Protein AF-A0A2E6TBV4-F1 (afdb_monomer_lite)

Secondary structure (DSSP, 8-state):
--PPPP----------PPPHHHHHHHHHHT-SB---EEEETTEEEE--TTTHHHHHHHHTT---TT--HHHHHHHHHHHHHHHHHHHHHHHHHHHHHHHHHHHHHHHHHHHHHHHTSTT--HHHHHHHHHHHHHHHHHHHHHHT-EETTEESEESS-BPPEEEEEEETTEEEEEEEPPEE---HHHHHHHTEESSSSSSSEEPPHHHHHHHHHTTHHHHHHHHHHHHHHHHHHHHHHHHHHHHTTSSPP-PPPP--TT---------

Radius of gyration: 25.0 Å; chains: 1; bounding box: 68×57×73 Å

Sequence (267 aa):
MFSKPSLTPSSSESGRTPSVTAIALERKARGPDQSKFVIAGGRIEAASPSEDGQLIEASMGMDSHESDAAERSRLILENAEANLLAGIRFLDKQNDCLRQISEKLGDAARLWKISRIPNVESKRLETIQFEFQSARDEVEELRQATYRSVPLFSDGQSSPLRIHHPSRREWQLLLIDRCDLGTASLTTFAHGKIYGDQTGFFLDLETIENAHGSLRKPLSNNIMQLKLLHSCLSGVKRRLENDEESSPSQMPTLPSSRTTNLFRTLN

pLDDT: mean 81.83, std 19.94, range [28.78, 98.44]

Foldseek 3Di:
DDDDDDDDDDDDDDDDDPDLVRVLVVQVVVPAAPFAWEQWLLDIDGDDPLCRLVRNCVSLVVPDPDDDLLNVLLSQLNRQLSRLVSLLVLLVLLLVLLVLLLVLLVLLLVLLVVLPPPPDDPVVNVVSQVSNLVSLVSNVVSQQDDDNPHRQAGLDHYHFYWYWAWDQADTDIDTHDRHHLNDSLNSLSSFETCDDDDGGHNDDSVSSVVSSVSSPVVNVSSVVSSVVSVVSSVVSVVQSVCSVPDDRRPIYDGDPSPDPPNPDDDD

Structure (mmCIF, N/CA/C/O backbone):
data_AF-A0A2E6TBV4-F1
#
_entry.id   AF-A0A2E6TBV4-F1
#
loop_
_atom_site.group_PDB
_atom_site.id
_atom_site.type_symbol
_atom_site.label_atom_id
_atom_site.label_alt_id
_atom_site.label_comp_id
_atom_site.label_asym_id
_atom_site.label_entity_id
_atom_site.label_seq_id
_atom_site.pdbx_PDB_ins_code
_atom_site.Cartn_x
_atom_site.Cartn_y
_atom_site.Cartn_z
_atom_site.occupancy
_atom_site.B_iso_or_equiv
_atom_site.auth_seq_id
_atom_site.auth_comp_id
_atom_site.auth_asym_id
_atom_site.auth_atom_id
_atom_site.pdbx_PDB_model_num
ATOM 1 N N . MET A 1 1 ? -40.209 -43.332 -14.125 1.00 45.00 1 MET A N 1
ATOM 2 C CA . MET A 1 1 ? -39.867 -43.276 -12.689 1.00 45.00 1 MET A CA 1
ATOM 3 C C . MET A 1 1 ? -38.401 -42.919 -12.576 1.00 45.00 1 MET A C 1
ATOM 5 O O . MET A 1 1 ? -37.611 -43.713 -13.045 1.00 45.00 1 MET A O 1
ATOM 9 N N . PHE A 1 2 ? -38.079 -41.724 -12.078 1.00 37.28 2 PHE A N 1
ATOM 10 C CA . PHE A 1 2 ? -36.936 -41.393 -11.210 1.00 37.28 2 PHE A CA 1
ATOM 11 C C . PHE A 1 2 ? -37.054 -39.894 -10.903 1.00 37.28 2 PHE A C 1
ATOM 13 O O . PHE A 1 2 ? -36.897 -39.043 -11.777 1.00 37.28 2 PHE A O 1
ATOM 20 N N . SER A 1 3 ? -37.472 -39.603 -9.674 1.00 32.56 3 SER A N 1
ATOM 21 C CA . SER A 1 3 ? -37.748 -38.265 -9.157 1.00 32.56 3 SER A CA 1
ATOM 22 C C . SER A 1 3 ? -36.447 -37.497 -8.920 1.00 32.56 3 SER A C 1
ATOM 24 O O . SER A 1 3 ? -35.515 -38.030 -8.323 1.00 32.56 3 SER A O 1
ATOM 26 N N . LYS A 1 4 ? -36.392 -36.232 -9.353 1.00 39.16 4 LYS A N 1
ATOM 27 C CA . LYS A 1 4 ? -35.335 -35.289 -8.958 1.00 39.16 4 LYS A CA 1
ATOM 28 C C . LYS A 1 4 ? -35.606 -34.796 -7.529 1.00 39.16 4 LYS A C 1
ATOM 30 O O . LYS A 1 4 ? -36.727 -34.351 -7.283 1.00 39.16 4 LYS A O 1
ATOM 35 N N . PRO A 1 5 ? -34.629 -34.805 -6.607 1.00 37.38 5 PRO A N 1
ATOM 36 C CA . PRO A 1 5 ? -34.778 -34.101 -5.344 1.00 37.38 5 PRO A CA 1
ATOM 37 C C . PRO A 1 5 ? -34.539 -32.601 -5.554 1.00 37.38 5 PRO A C 1
ATOM 39 O O . PRO A 1 5 ? -33.504 -32.176 -6.068 1.00 37.38 5 PRO A O 1
ATOM 42 N N . SER A 1 6 ? -35.532 -31.804 -5.164 1.00 32.25 6 SER A N 1
ATOM 43 C CA . SER A 1 6 ? -35.453 -30.353 -5.032 1.00 32.25 6 SER A CA 1
ATOM 44 C C . SER A 1 6 ? -34.617 -29.994 -3.803 1.00 32.25 6 SER A C 1
ATOM 46 O O . SER A 1 6 ? -35.014 -30.300 -2.679 1.00 32.25 6 SER A O 1
ATOM 48 N N . LEU A 1 7 ? -33.485 -29.324 -4.000 1.00 34.91 7 LEU A N 1
ATOM 49 C CA . LEU A 1 7 ? -32.752 -28.674 -2.917 1.00 34.91 7 LEU A CA 1
ATOM 50 C C . LEU A 1 7 ? -33.352 -27.285 -2.689 1.00 34.91 7 LEU A C 1
ATOM 52 O O . LEU A 1 7 ? -33.077 -26.338 -3.420 1.00 34.91 7 LEU A O 1
ATOM 56 N N . THR A 1 8 ? -34.208 -27.186 -1.679 1.00 36.97 8 THR A N 1
ATOM 57 C CA . THR A 1 8 ? -34.564 -25.920 -1.034 1.00 36.97 8 THR A CA 1
ATOM 58 C C . THR A 1 8 ? -33.380 -25.437 -0.188 1.00 36.97 8 THR A C 1
ATOM 60 O O . THR A 1 8 ? -32.857 -26.240 0.588 1.00 36.97 8 THR A O 1
ATOM 63 N N . PRO A 1 9 ? -32.963 -24.161 -0.255 1.00 35.12 9 PRO A N 1
ATOM 64 C CA . PRO A 1 9 ? -32.008 -23.627 0.705 1.00 35.12 9 PRO A CA 1
ATOM 65 C C . PRO A 1 9 ? -32.701 -23.426 2.058 1.00 35.12 9 PRO A C 1
ATOM 67 O O . PRO A 1 9 ? -33.637 -22.637 2.189 1.00 35.12 9 PRO A O 1
ATOM 70 N N . SER A 1 10 ? -32.242 -24.169 3.065 1.00 34.50 10 SER A N 1
ATOM 71 C CA . SER A 1 10 ? -32.630 -23.996 4.461 1.00 34.50 10 SER A CA 1
ATOM 72 C C . SER A 1 10 ? -32.038 -22.698 5.009 1.00 34.50 10 SER A C 1
ATOM 74 O O . SER A 1 10 ? -30.831 -22.580 5.217 1.00 34.50 10 SER A O 1
ATOM 76 N N . SER A 1 11 ? -32.906 -21.731 5.271 1.00 41.62 11 SER A N 1
ATOM 77 C CA . SER A 1 11 ? -32.640 -20.596 6.144 1.00 41.62 11 SER A CA 1
ATOM 78 C C . SER A 1 11 ? -32.602 -21.060 7.603 1.00 41.62 11 SER A C 1
ATOM 80 O O . SER A 1 11 ? -33.652 -21.431 8.119 1.00 41.62 11 SER A O 1
ATOM 82 N N . SER A 1 12 ? -31.433 -21.018 8.252 1.00 40.69 12 SER A N 1
ATOM 83 C CA . SER A 1 12 ? -31.253 -20.614 9.662 1.00 40.69 12 SER A CA 1
ATOM 84 C C . SER A 1 12 ? -29.888 -21.062 10.201 1.00 40.69 12 SER A C 1
ATOM 86 O O . SER A 1 12 ? -29.758 -22.182 10.685 1.00 40.69 12 SER A O 1
ATOM 88 N N . GLU A 1 13 ? -28.906 -20.165 10.240 1.00 37.94 13 GLU A N 1
ATOM 89 C CA . GLU A 1 13 ? -27.973 -20.141 11.370 1.00 37.94 13 GLU A CA 1
ATOM 90 C C . GLU A 1 13 ? -27.835 -18.703 11.861 1.00 37.94 13 GLU A C 1
ATOM 92 O O . GLU A 1 13 ? -27.431 -17.786 11.150 1.00 37.94 13 GLU A O 1
ATOM 97 N N . SER A 1 14 ? -28.294 -18.524 13.093 1.00 41.34 14 SER A N 1
ATOM 98 C CA . SER A 1 14 ? -28.336 -17.279 13.831 1.00 41.34 14 SER A CA 1
ATOM 99 C C . SER A 1 14 ? -27.005 -17.082 14.568 1.00 41.34 14 SER A C 1
ATOM 101 O O . SER A 1 14 ? -26.496 -17.982 15.235 1.00 41.34 14 SER A O 1
ATOM 103 N N . GLY A 1 15 ? -26.444 -15.879 14.441 1.00 41.28 15 GLY A N 1
ATOM 104 C CA . GLY A 1 15 ? -25.891 -15.135 15.575 1.00 41.28 15 GLY A CA 1
ATOM 105 C C . GLY A 1 15 ? -24.559 -15.558 16.203 1.00 41.28 15 GLY A C 1
ATOM 106 O O . GLY A 1 15 ? -24.205 -14.978 17.227 1.00 41.28 15 GLY A O 1
ATOM 107 N N . ARG A 1 16 ? -23.787 -16.503 15.653 1.00 42.16 16 ARG A N 1
ATOM 108 C CA . ARG A 1 16 ? -22.414 -16.740 16.142 1.00 42.16 16 ARG A CA 1
ATOM 109 C C . ARG A 1 16 ? -21.427 -15.826 15.426 1.00 42.16 16 ARG A C 1
ATOM 111 O O . ARG A 1 16 ? -21.181 -15.989 14.235 1.00 42.16 16 ARG A O 1
ATOM 118 N N . THR A 1 17 ? -20.837 -14.883 16.161 1.00 46.81 17 THR A N 1
ATOM 119 C CA . THR A 1 17 ? -19.644 -14.164 15.706 1.00 46.81 17 THR A CA 1
ATOM 120 C C . THR A 1 17 ? -18.554 -15.192 15.388 1.00 46.81 17 THR A C 1
ATOM 122 O O . THR A 1 17 ? -18.204 -15.989 16.265 1.00 46.81 17 THR A O 1
ATOM 125 N N . PRO A 1 18 ? -18.029 -15.230 14.152 1.00 53.34 18 PRO A N 1
ATOM 126 C CA . PRO A 1 18 ? -16.949 -16.143 13.814 1.00 53.34 18 PRO A CA 1
ATOM 127 C C . PRO A 1 18 ? -15.742 -15.854 14.713 1.00 53.34 18 PRO A C 1
ATOM 129 O O . PRO A 1 18 ? -15.411 -14.701 14.992 1.00 53.34 18 PRO A O 1
ATOM 132 N N . SER A 1 19 ? -15.102 -16.911 15.218 1.00 68.44 19 SER A N 1
ATOM 133 C CA . SER A 1 19 ? -13.899 -16.780 16.045 1.00 68.44 19 SER A CA 1
ATOM 134 C C . SER A 1 19 ? -12.824 -16.010 15.272 1.00 68.44 19 SER A C 1
ATOM 136 O O . SER A 1 19 ? -12.587 -16.310 14.103 1.00 68.44 19 SER A O 1
ATOM 138 N N . VAL A 1 20 ? -12.124 -15.066 15.915 1.00 57.81 20 VAL A N 1
ATOM 139 C CA . VAL A 1 20 ? -10.959 -14.377 15.319 1.00 57.81 20 VAL A CA 1
ATOM 140 C C . VAL A 1 20 ? -9.947 -15.397 14.800 1.00 57.81 20 VAL A C 1
ATOM 142 O O . VAL A 1 20 ? -9.377 -15.219 13.728 1.00 57.81 20 VAL A O 1
ATOM 145 N N . THR A 1 21 ? -9.777 -16.509 15.519 1.00 57.88 21 THR A N 1
ATOM 146 C CA . THR A 1 21 ? -8.926 -17.620 15.097 1.00 57.88 21 THR A CA 1
ATOM 147 C C . THR A 1 21 ? -9.458 -18.274 13.826 1.00 57.88 21 THR A C 1
ATOM 149 O O . THR A 1 21 ? -8.659 -18.587 12.956 1.00 57.88 21 THR A O 1
ATOM 152 N N . ALA A 1 22 ? -10.778 -18.430 13.679 1.00 60.31 22 ALA A N 1
ATOM 153 C CA . ALA A 1 22 ? -11.404 -18.976 12.474 1.00 60.31 22 ALA A CA 1
ATOM 154 C C . ALA A 1 22 ? -11.286 -18.023 11.274 1.00 60.31 22 ALA A C 1
ATOM 156 O O . ALA A 1 22 ? -10.921 -18.478 10.200 1.00 60.31 22 ALA A O 1
ATOM 157 N N . ILE A 1 23 ? -11.485 -16.711 11.456 1.00 58.66 23 ILE A N 1
ATOM 158 C CA . ILE A 1 23 ? -11.306 -15.703 10.391 1.00 58.66 23 ILE A CA 1
ATOM 159 C C . ILE A 1 23 ? -9.832 -15.612 9.975 1.00 58.66 23 ILE A C 1
ATOM 161 O O . ILE A 1 23 ? -9.519 -15.574 8.788 1.00 58.66 23 ILE A O 1
ATOM 165 N N . ALA A 1 24 ? -8.909 -15.615 10.941 1.00 55.75 24 ALA A N 1
ATOM 166 C CA . ALA A 1 24 ? -7.473 -15.619 10.673 1.00 55.75 24 ALA A CA 1
ATOM 167 C C . ALA A 1 24 ? -7.018 -16.928 10.004 1.00 55.75 24 ALA A C 1
ATOM 169 O O . ALA A 1 24 ? -6.186 -16.887 9.101 1.00 55.75 24 ALA A O 1
ATOM 170 N N . LEU A 1 25 ? -7.574 -18.080 10.403 1.00 55.66 25 LEU A N 1
ATOM 171 C CA . LEU A 1 25 ? -7.340 -19.375 9.755 1.00 55.66 25 LEU A CA 1
ATOM 172 C C . LEU A 1 25 ? -7.908 -19.409 8.340 1.00 55.66 25 LEU A C 1
ATOM 174 O O . LEU A 1 25 ? -7.218 -19.881 7.450 1.00 55.66 25 LEU A O 1
ATOM 178 N N . GLU A 1 26 ? -9.111 -18.884 8.110 1.00 55.81 26 GLU A N 1
ATOM 179 C CA . GLU A 1 26 ? -9.727 -18.815 6.785 1.00 55.81 26 GLU A CA 1
ATOM 180 C C . GLU A 1 26 ? -8.918 -17.902 5.853 1.00 55.81 26 GLU A C 1
ATOM 182 O O . GLU A 1 26 ? -8.603 -18.287 4.730 1.00 55.81 26 GLU A O 1
ATOM 187 N N . ARG A 1 27 ? -8.487 -16.729 6.336 1.00 56.28 27 ARG A N 1
ATOM 188 C CA . ARG A 1 27 ? -7.624 -15.804 5.580 1.00 56.28 27 ARG A CA 1
ATOM 189 C C . ARG A 1 27 ? -6.246 -16.404 5.299 1.00 56.28 27 ARG A C 1
ATOM 191 O O . ARG A 1 27 ? -5.769 -16.324 4.174 1.00 56.28 27 ARG A O 1
ATOM 198 N N . LYS A 1 28 ? -5.645 -17.102 6.268 1.00 52.75 28 LYS A N 1
ATOM 199 C CA . LYS A 1 28 ? -4.380 -17.832 6.079 1.00 52.75 28 LYS A CA 1
ATOM 200 C C . LYS A 1 28 ? -4.536 -19.057 5.162 1.00 52.75 28 LYS A C 1
ATOM 202 O O . LYS A 1 28 ? -3.587 -19.415 4.469 1.00 52.75 28 LYS A O 1
ATOM 207 N N . ALA A 1 29 ? -5.719 -19.676 5.127 1.00 48.38 29 ALA A N 1
ATOM 208 C CA . ALA A 1 29 ? -6.055 -20.811 4.265 1.00 48.38 29 ALA A CA 1
ATOM 209 C C . ALA A 1 29 ? -6.340 -20.411 2.809 1.00 48.3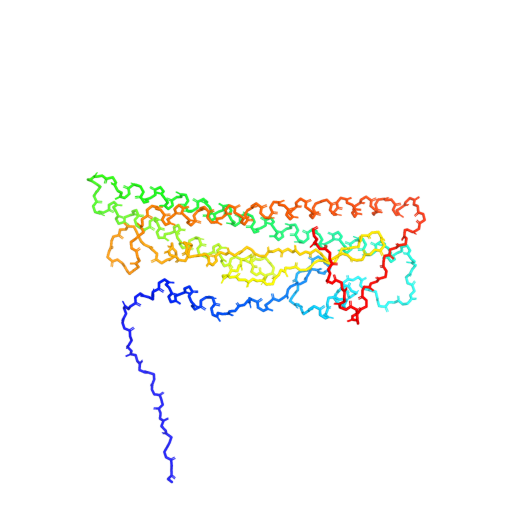8 29 ALA A C 1
ATOM 211 O O . ALA A 1 29 ? -6.239 -21.268 1.933 1.00 48.38 29 ALA A O 1
ATOM 212 N N . ARG A 1 30 ? -6.621 -19.128 2.521 1.00 49.22 30 ARG A N 1
ATOM 213 C CA . ARG A 1 30 ? -6.734 -18.616 1.138 1.00 49.22 30 ARG A CA 1
ATOM 214 C C . ARG A 1 30 ? -5.422 -18.715 0.347 1.00 49.22 30 ARG A C 1
ATOM 216 O O . ARG A 1 30 ? -5.452 -18.605 -0.875 1.00 49.22 30 ARG A O 1
ATOM 223 N N . GLY A 1 31 ? -4.300 -19.012 1.010 1.00 44.91 31 GLY A N 1
ATOM 224 C CA . GLY A 1 31 ? -2.994 -19.150 0.369 1.00 44.91 31 GLY A CA 1
ATOM 225 C C . GLY A 1 31 ? -2.448 -17.803 -0.117 1.00 44.91 31 GLY A C 1
ATOM 226 O O . GLY A 1 31 ? -3.096 -16.771 0.065 1.00 44.91 31 GLY A O 1
ATOM 227 N N . PRO A 1 32 ? -1.233 -17.771 -0.690 1.00 52.81 32 PRO A N 1
ATOM 228 C CA . PRO A 1 32 ? -0.689 -16.538 -1.233 1.00 52.81 32 PRO A CA 1
ATOM 229 C C . PRO A 1 32 ? -1.575 -16.020 -2.369 1.00 52.81 32 PRO A C 1
ATOM 231 O O . PRO A 1 32 ? -2.017 -16.807 -3.209 1.00 52.81 32 PRO A O 1
ATOM 234 N N . ASP A 1 33 ? -1.805 -14.705 -2.415 1.00 56.78 33 ASP A N 1
ATOM 235 C CA . ASP A 1 33 ? -2.521 -14.078 -3.530 1.00 56.78 33 ASP A CA 1
ATOM 236 C C . ASP A 1 33 ? -1.813 -14.442 -4.849 1.00 56.78 33 ASP A C 1
ATOM 238 O O . ASP A 1 33 ? -0.651 -14.078 -5.084 1.00 56.78 33 ASP A O 1
ATOM 242 N N . GLN A 1 34 ? -2.517 -15.219 -5.681 1.00 55.66 34 GLN A N 1
ATOM 243 C CA . GLN A 1 34 ? -2.013 -15.746 -6.950 1.00 55.66 34 GLN A CA 1
ATOM 244 C C . GLN A 1 34 ? -1.897 -14.661 -8.023 1.00 55.66 34 GLN A C 1
ATOM 246 O O . GLN A 1 34 ? -1.293 -14.905 -9.070 1.00 55.66 34 GLN A O 1
ATOM 251 N N . SER A 1 35 ? -2.453 -13.474 -7.769 1.00 67.12 35 SER A N 1
ATOM 252 C CA . SER A 1 35 ? -2.403 -12.340 -8.681 1.00 67.12 35 SER A CA 1
ATOM 253 C C . SER A 1 35 ? -0.968 -11.828 -8.775 1.00 67.12 35 SER A C 1
ATOM 255 O O . SER A 1 35 ? -0.433 -11.213 -7.847 1.00 67.12 35 SER A O 1
ATOM 257 N N . LYS A 1 36 ? -0.325 -12.126 -9.903 1.00 86.44 36 LYS A N 1
ATOM 258 C CA . LYS A 1 36 ? 1.030 -11.685 -10.228 1.00 86.44 36 LYS A CA 1
ATOM 259 C C . LYS A 1 36 ? 0.931 -10.470 -11.131 1.00 86.44 36 LYS A C 1
ATOM 261 O O . LYS A 1 36 ? 0.223 -10.499 -12.133 1.00 86.44 36 LYS A O 1
ATOM 266 N N . PHE A 1 37 ? 1.651 -9.419 -10.768 1.00 91.56 37 PHE A N 1
ATOM 267 C CA . PHE A 1 37 ? 1.617 -8.154 -11.485 1.00 91.56 37 PHE A CA 1
ATOM 268 C C . PHE A 1 37 ? 3.004 -7.808 -12.017 1.00 91.56 37 PHE A C 1
ATOM 270 O O . PHE A 1 37 ? 4.021 -8.102 -11.378 1.00 91.56 37 PHE A O 1
ATOM 277 N N . VAL A 1 38 ? 3.040 -7.179 -13.184 1.00 93.75 38 VAL A N 1
ATOM 278 C CA . VAL A 1 38 ? 4.243 -6.611 -13.795 1.00 93.75 38 VAL A CA 1
ATOM 279 C C . VAL A 1 38 ? 3.967 -5.166 -14.183 1.00 93.75 38 VAL A C 1
ATOM 281 O O . VAL A 1 38 ? 2.833 -4.817 -14.511 1.00 93.75 38 VAL A O 1
ATOM 284 N N . ILE A 1 39 ? 4.987 -4.316 -14.110 1.00 94.69 39 ILE A N 1
ATOM 285 C CA . ILE A 1 39 ? 4.925 -2.956 -14.631 1.00 94.69 39 ILE A CA 1
ATOM 286 C C . ILE A 1 39 ? 5.661 -2.904 -15.969 1.00 94.69 39 ILE A C 1
ATOM 288 O O . ILE A 1 39 ? 6.875 -3.111 -16.007 1.00 94.69 39 ILE A O 1
ATOM 292 N N . ALA A 1 40 ? 4.922 -2.615 -17.038 1.00 92.62 40 ALA A N 1
ATOM 293 C CA . ALA A 1 40 ? 5.429 -2.476 -18.401 1.00 92.62 40 ALA A CA 1
ATOM 294 C C . ALA A 1 40 ? 4.766 -1.267 -19.086 1.00 92.62 40 ALA A C 1
ATOM 296 O O . ALA A 1 40 ? 3.569 -1.026 -18.911 1.00 92.62 40 ALA A O 1
ATOM 297 N N . GLY A 1 41 ? 5.528 -0.452 -19.824 1.00 91.94 41 GLY A N 1
ATOM 298 C CA . GLY A 1 41 ? 5.018 0.768 -20.461 1.00 91.94 41 GLY A CA 1
ATOM 299 C C . GLY A 1 41 ? 4.361 1.766 -19.499 1.00 91.94 41 GLY A C 1
ATOM 300 O O . GLY A 1 41 ? 3.403 2.442 -19.872 1.00 91.94 41 GLY A O 1
ATOM 301 N N . GLY A 1 42 ? 4.776 1.803 -18.229 1.00 93.81 42 GLY A N 1
ATOM 302 C CA . GLY A 1 42 ? 4.156 2.627 -17.185 1.00 93.81 42 GLY A CA 1
ATOM 303 C C . GLY A 1 42 ? 2.746 2.184 -16.759 1.00 93.81 42 GLY A C 1
ATOM 304 O O . GLY A 1 42 ? 2.029 2.951 -16.097 1.00 93.81 42 GLY A O 1
ATOM 305 N N . ARG A 1 43 ? 2.331 0.967 -17.126 1.00 93.62 43 ARG A N 1
ATOM 306 C CA . ARG A 1 43 ? 1.068 0.322 -16.737 1.00 93.62 43 ARG A CA 1
ATOM 307 C C . ARG A 1 43 ? 1.346 -0.881 -15.848 1.00 93.62 43 ARG A C 1
ATOM 309 O O . ARG A 1 43 ? 2.399 -1.489 -15.962 1.00 93.62 43 ARG A O 1
ATOM 316 N N . ILE A 1 44 ? 0.416 -1.184 -14.943 1.00 93.88 44 ILE A N 1
ATOM 317 C CA . ILE A 1 44 ? 0.490 -2.375 -14.092 1.00 93.88 44 ILE A CA 1
ATOM 318 C C . ILE A 1 44 ? -0.492 -3.389 -14.656 1.00 93.88 44 ILE A C 1
ATOM 320 O O . ILE A 1 44 ? -1.681 -3.090 -14.759 1.00 93.88 44 ILE A O 1
ATOM 324 N N . GLU A 1 45 ? 0.011 -4.556 -15.032 1.00 91.00 45 GLU A N 1
ATOM 325 C CA . GLU A 1 45 ? -0.748 -5.585 -15.736 1.00 91.00 45 GLU A CA 1
ATOM 326 C C . GLU A 1 45 ? -0.659 -6.911 -14.984 1.00 91.00 45 GLU A C 1
ATOM 328 O O . GLU A 1 45 ? 0.367 -7.238 -14.379 1.00 91.00 45 GLU A O 1
ATOM 333 N N . ALA A 1 46 ? -1.759 -7.665 -14.986 1.00 89.94 46 ALA A N 1
ATOM 334 C CA . ALA A 1 46 ? -1.771 -9.021 -14.461 1.00 89.94 46 ALA A CA 1
ATOM 335 C C . ALA A 1 46 ? -1.040 -9.932 -15.452 1.00 89.94 46 ALA A C 1
ATOM 337 O O . ALA A 1 46 ? -1.454 -10.050 -16.601 1.00 89.94 46 ALA A O 1
ATOM 338 N N . ALA A 1 47 ? 0.048 -10.553 -15.006 1.00 87.56 47 ALA A N 1
ATOM 339 C CA . ALA A 1 47 ? 0.905 -11.364 -15.859 1.00 87.56 47 ALA A CA 1
ATOM 340 C C . ALA A 1 47 ? 1.653 -12.419 -15.049 1.00 87.56 47 ALA A C 1
ATOM 342 O O . ALA A 1 47 ? 2.128 -12.166 -13.934 1.00 87.56 47 ALA A O 1
ATOM 343 N N . SER A 1 48 ? 1.810 -13.600 -15.634 1.00 86.19 48 SER A N 1
ATOM 344 C CA . SER A 1 48 ? 2.710 -14.627 -15.127 1.00 86.19 48 SER A CA 1
ATOM 345 C C . SER A 1 48 ? 4.179 -14.257 -15.392 1.00 86.19 48 SER A C 1
ATOM 347 O O . SER A 1 48 ? 4.473 -13.488 -16.304 1.00 86.19 48 SER A O 1
ATOM 349 N N . PRO A 1 49 ? 5.149 -14.825 -14.649 1.00 84.31 49 PRO A N 1
ATOM 350 C CA . PRO A 1 49 ? 6.556 -14.494 -14.860 1.00 84.31 49 PRO A CA 1
ATOM 351 C C . PRO A 1 49 ? 7.144 -14.894 -16.203 1.00 84.31 49 PRO A C 1
ATOM 353 O O . PRO A 1 49 ? 8.125 -14.300 -16.636 1.00 84.31 49 PRO A O 1
ATOM 356 N N . SER A 1 50 ? 6.538 -15.867 -16.876 1.00 84.62 50 SER A N 1
ATOM 357 C CA . SER A 1 50 ? 6.905 -16.250 -18.238 1.00 84.62 50 SER A CA 1
ATOM 358 C C . SER A 1 50 ? 6.542 -15.194 -19.288 1.00 84.62 50 SER A C 1
ATOM 360 O O . SER A 1 50 ? 7.136 -15.201 -20.366 1.00 84.62 50 SER A O 1
ATOM 362 N N . GLU A 1 51 ? 5.596 -14.298 -18.987 1.00 85.38 51 GLU A N 1
ATOM 363 C CA . GLU A 1 51 ? 5.042 -13.313 -19.930 1.00 85.38 51 GLU A CA 1
ATOM 364 C C . GLU A 1 51 ? 5.738 -11.945 -19.855 1.00 85.38 51 GLU A C 1
ATOM 366 O O . GLU A 1 51 ? 5.584 -11.134 -20.763 1.00 85.38 51 GLU A O 1
ATOM 371 N N . ASP A 1 52 ? 6.551 -11.691 -18.823 1.00 85.50 52 ASP A N 1
ATOM 372 C CA . ASP A 1 52 ? 7.187 -10.386 -18.595 1.00 85.50 52 ASP A CA 1
ATOM 373 C C . ASP A 1 52 ? 7.956 -9.863 -19.808 1.00 85.50 52 ASP A C 1
ATOM 375 O O . ASP A 1 52 ? 7.784 -8.710 -20.193 1.00 85.50 52 ASP A O 1
ATOM 379 N N . GLY A 1 53 ? 8.803 -10.707 -20.409 1.00 81.19 53 GLY A N 1
ATOM 380 C CA . GLY A 1 53 ? 9.637 -10.310 -21.544 1.00 81.19 53 GLY A CA 1
ATOM 381 C C . GLY A 1 53 ? 8.802 -9.836 -22.733 1.00 81.19 53 GLY A C 1
ATOM 382 O O . GLY A 1 53 ? 9.104 -8.795 -23.308 1.00 81.19 53 GLY A O 1
ATOM 383 N N . GLN A 1 54 ? 7.701 -10.538 -23.024 1.00 83.75 54 GLN A N 1
ATOM 384 C CA . GLN A 1 54 ? 6.793 -10.194 -24.122 1.00 83.75 54 GLN A CA 1
ATOM 385 C C . GLN A 1 54 ? 6.075 -8.868 -23.859 1.00 83.75 54 GLN A C 1
ATOM 387 O O . GLN A 1 54 ? 5.947 -8.047 -24.761 1.00 83.75 54 GLN A O 1
ATOM 392 N N . LEU A 1 55 ? 5.643 -8.624 -22.619 1.00 83.81 55 LEU A N 1
ATOM 393 C CA . LEU A 1 55 ? 4.973 -7.376 -22.246 1.00 83.81 55 LEU A CA 1
ATOM 394 C C . LEU A 1 55 ? 5.922 -6.175 -22.295 1.00 83.81 55 LEU A C 1
ATOM 396 O O . LEU A 1 55 ? 5.532 -5.088 -22.720 1.00 83.81 55 LEU A O 1
ATOM 400 N N . ILE A 1 56 ? 7.185 -6.368 -21.908 1.00 83.44 56 ILE A N 1
ATOM 401 C CA . ILE A 1 56 ? 8.215 -5.330 -22.017 1.00 83.44 56 ILE A CA 1
ATOM 402 C C . ILE A 1 56 ? 8.496 -5.025 -23.489 1.00 83.44 56 ILE A C 1
ATOM 404 O O . ILE A 1 56 ? 8.481 -3.855 -23.866 1.00 83.44 56 ILE A O 1
ATOM 408 N N . GLU A 1 57 ? 8.698 -6.048 -24.321 1.00 83.50 57 GLU A N 1
ATOM 409 C CA . GLU A 1 57 ? 8.904 -5.909 -25.770 1.00 83.50 57 GLU A CA 1
ATOM 410 C C . GLU A 1 57 ? 7.735 -5.178 -26.443 1.00 83.50 57 GLU A C 1
ATOM 412 O O . GLU A 1 57 ? 7.944 -4.151 -27.095 1.00 83.50 57 GLU A O 1
ATOM 417 N N . ALA A 1 58 ? 6.503 -5.628 -26.188 1.00 83.19 58 ALA A N 1
ATOM 418 C CA . ALA A 1 58 ? 5.288 -5.017 -26.716 1.00 83.19 58 ALA A CA 1
ATOM 419 C C . ALA A 1 58 ? 5.132 -3.553 -26.271 1.00 83.19 58 ALA A C 1
ATOM 421 O O . ALA A 1 58 ? 4.745 -2.697 -27.065 1.00 83.19 58 ALA A O 1
ATOM 422 N N . SER A 1 59 ? 5.478 -3.228 -25.018 1.00 84.44 59 SER A N 1
ATOM 423 C CA . SER A 1 59 ? 5.390 -1.854 -24.502 1.00 84.44 59 SER A CA 1
ATOM 424 C C . SER A 1 59 ? 6.338 -0.867 -25.189 1.00 84.44 59 SER A C 1
ATOM 426 O O . SER A 1 59 ? 6.077 0.333 -25.167 1.00 84.44 59 SER A O 1
ATOM 428 N N . MET A 1 60 ? 7.416 -1.365 -25.800 1.00 82.69 60 MET A N 1
ATOM 429 C CA . MET A 1 60 ? 8.392 -0.552 -26.530 1.00 82.69 60 MET A CA 1
ATOM 430 C C . MET A 1 60 ? 8.098 -0.492 -28.031 1.00 82.69 60 MET A C 1
ATOM 432 O O . MET A 1 60 ? 8.794 0.226 -28.741 1.00 82.69 60 MET A O 1
ATOM 436 N N . GLY A 1 61 ? 7.108 -1.246 -28.527 1.00 74.25 61 GLY A N 1
ATOM 437 C CA . GLY A 1 61 ? 6.779 -1.294 -29.953 1.00 74.25 61 GLY A CA 1
ATOM 438 C C . GLY A 1 61 ? 7.920 -1.830 -30.824 1.00 74.25 61 GLY A C 1
ATOM 439 O O . GLY A 1 61 ? 8.033 -1.443 -31.985 1.00 74.25 61 GLY A O 1
ATOM 440 N N . MET A 1 62 ? 8.788 -2.689 -30.272 1.00 67.00 62 MET A N 1
ATOM 441 C CA . MET A 1 62 ? 9.945 -3.252 -30.981 1.00 67.00 62 MET A CA 1
ATOM 442 C C . MET A 1 62 ? 9.544 -4.402 -31.917 1.00 67.00 62 MET A C 1
ATOM 444 O O . MET A 1 62 ? 10.039 -5.516 -31.782 1.00 67.00 62 MET A O 1
ATOM 448 N N . ASP A 1 63 ? 8.658 -4.130 -32.873 1.00 57.62 63 ASP A N 1
ATOM 449 C CA . ASP A 1 63 ? 8.230 -5.106 -33.887 1.00 57.62 63 ASP A CA 1
ATOM 450 C C . ASP A 1 63 ? 9.044 -5.014 -35.196 1.00 57.62 63 ASP A C 1
ATOM 452 O O . ASP A 1 63 ? 8.844 -5.811 -36.113 1.00 57.62 63 ASP A O 1
ATOM 456 N N . SER A 1 64 ? 9.993 -4.077 -35.312 1.00 52.50 64 SER A N 1
ATOM 457 C CA . SER A 1 64 ? 10.752 -3.843 -36.546 1.00 52.50 64 SER A CA 1
ATOM 458 C C . SER A 1 64 ? 12.247 -4.154 -36.406 1.00 52.50 64 SER A C 1
ATOM 460 O O . SER A 1 64 ? 12.962 -3.643 -35.547 1.00 52.50 64 SER A O 1
ATOM 462 N N . HIS A 1 65 ? 12.742 -4.983 -37.325 1.00 53.19 65 HIS A N 1
ATOM 463 C CA . HIS A 1 65 ? 14.136 -5.418 -37.463 1.00 53.19 65 HIS A CA 1
ATOM 464 C C . HIS A 1 65 ? 15.137 -4.301 -37.864 1.00 53.19 65 HIS A C 1
ATOM 466 O O . HIS A 1 65 ? 16.260 -4.616 -38.252 1.00 53.19 65 HIS A O 1
ATOM 472 N N . GLU A 1 66 ? 14.774 -3.016 -37.763 1.00 55.03 66 GLU A N 1
ATOM 473 C CA . GLU A 1 66 ? 15.534 -1.891 -38.344 1.00 55.03 66 GLU A CA 1
ATOM 474 C C . GLU A 1 66 ? 15.728 -0.674 -37.415 1.00 55.03 66 GLU A C 1
ATOM 476 O O . GLU A 1 66 ? 16.111 0.392 -37.889 1.00 55.03 66 GLU A O 1
ATOM 481 N N . SER A 1 67 ? 15.502 -0.787 -36.10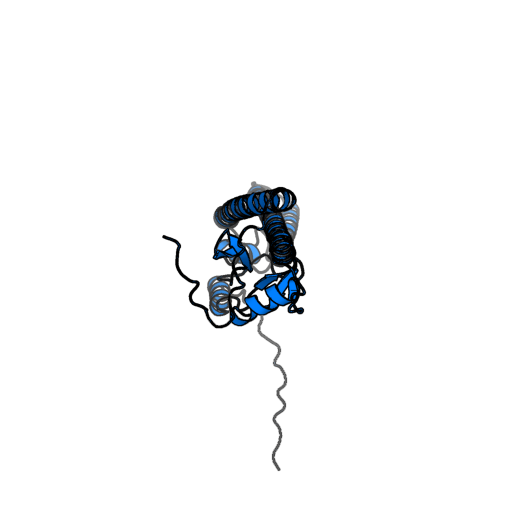1 1.00 61.41 67 SER A N 1
ATOM 482 C CA . SER A 1 67 ? 15.833 0.326 -35.192 1.00 61.41 67 SER A CA 1
ATOM 483 C C . SER A 1 67 ? 17.347 0.406 -34.950 1.00 61.41 67 SER A C 1
ATOM 485 O O . SER A 1 67 ? 17.984 -0.599 -34.608 1.00 61.41 67 SER A O 1
ATOM 487 N N . ASP A 1 68 ? 17.924 1.599 -35.126 1.00 76.12 68 ASP A N 1
ATOM 488 C CA . ASP A 1 68 ? 19.327 1.876 -34.798 1.00 76.12 68 ASP A CA 1
ATOM 489 C C . ASP A 1 68 ? 19.581 1.623 -33.297 1.00 76.12 68 ASP A C 1
ATOM 491 O O . ASP A 1 68 ? 18.708 1.808 -32.446 1.00 76.12 68 ASP A O 1
ATOM 495 N N . ALA A 1 69 ? 20.794 1.198 -32.941 1.00 78.81 69 ALA A N 1
ATOM 496 C CA . ALA A 1 69 ? 21.165 0.860 -31.569 1.00 78.81 69 ALA A CA 1
ATOM 497 C C . ALA A 1 69 ? 20.932 2.026 -30.589 1.00 78.81 69 ALA A C 1
ATOM 499 O O . ALA A 1 69 ? 20.581 1.790 -29.430 1.00 78.81 69 ALA A O 1
ATOM 500 N N . ALA A 1 70 ? 21.090 3.267 -31.059 1.00 80.19 70 ALA A N 1
ATOM 501 C CA . ALA A 1 70 ? 20.818 4.476 -30.286 1.00 80.19 70 ALA A CA 1
ATOM 502 C C . ALA A 1 70 ? 19.317 4.665 -29.996 1.00 80.19 70 ALA A C 1
ATOM 504 O O . ALA A 1 70 ? 18.929 4.895 -28.852 1.00 80.19 70 ALA A O 1
ATOM 505 N N . GLU A 1 71 ? 18.459 4.495 -31.003 1.00 83.19 71 GLU A N 1
ATOM 506 C CA . GLU A 1 71 ? 17.004 4.580 -30.839 1.00 83.19 71 GLU A CA 1
ATOM 507 C C . GLU A 1 71 ? 16.492 3.470 -29.911 1.00 83.19 71 GLU A C 1
ATOM 509 O O . GLU A 1 71 ? 15.717 3.721 -28.986 1.00 83.19 71 GLU A O 1
ATOM 514 N N . ARG A 1 72 ? 17.021 2.252 -30.068 1.00 83.00 72 ARG A N 1
ATOM 515 C CA . ARG A 1 72 ? 16.729 1.134 -29.169 1.00 83.00 72 ARG A CA 1
ATOM 516 C C . ARG A 1 72 ? 17.118 1.433 -27.718 1.00 83.00 72 ARG A C 1
ATOM 518 O O . ARG A 1 72 ? 16.344 1.127 -26.810 1.00 83.00 72 ARG A O 1
ATOM 525 N N . SER A 1 73 ? 18.307 2.001 -27.493 1.00 84.81 73 SER A N 1
ATOM 526 C CA . SER A 1 73 ? 18.781 2.399 -26.158 1.00 84.81 73 SER A CA 1
ATOM 527 C C . SER A 1 73 ? 17.821 3.394 -25.510 1.00 84.81 73 SER A C 1
ATOM 529 O O . SER A 1 73 ? 17.348 3.173 -24.389 1.00 84.81 73 SER A O 1
ATOM 531 N N . ARG A 1 74 ? 17.455 4.434 -26.264 1.00 87.38 74 ARG A N 1
ATOM 532 C CA . ARG A 1 74 ? 16.522 5.472 -25.838 1.00 87.38 74 ARG A CA 1
ATOM 533 C C . ARG A 1 74 ? 15.155 4.901 -25.461 1.00 87.38 74 ARG A C 1
ATOM 535 O O . ARG A 1 74 ? 14.694 5.155 -24.352 1.00 87.38 74 ARG A O 1
ATOM 542 N N . LEU A 1 75 ? 14.550 4.070 -26.314 1.00 88.81 75 LEU A N 1
ATOM 543 C CA . LEU A 1 75 ? 13.247 3.446 -26.040 1.00 88.81 75 LEU A CA 1
ATOM 544 C C . LEU A 1 75 ? 13.264 2.589 -24.767 1.00 88.81 75 LEU A C 1
ATOM 546 O O . LEU A 1 75 ? 12.325 2.628 -23.970 1.00 88.81 75 LEU A O 1
ATOM 550 N N . ILE A 1 76 ? 14.345 1.836 -24.537 1.00 89.69 76 ILE A N 1
ATOM 551 C CA . ILE A 1 76 ? 14.505 1.040 -23.314 1.00 89.69 76 ILE A CA 1
ATOM 552 C C . ILE A 1 76 ? 14.551 1.947 -22.077 1.00 89.69 76 ILE A C 1
ATOM 554 O O . ILE A 1 76 ? 13.931 1.633 -21.057 1.00 89.69 76 ILE A O 1
ATOM 558 N N . LEU A 1 77 ? 15.288 3.057 -22.143 1.00 91.25 77 LEU A N 1
ATOM 559 C CA . LEU A 1 77 ? 15.412 3.994 -21.029 1.00 91.25 77 LEU A CA 1
ATOM 560 C C . LEU A 1 77 ? 14.108 4.764 -20.766 1.00 91.25 77 LEU A C 1
ATOM 562 O O . LEU A 1 77 ? 13.714 4.876 -19.606 1.00 91.25 77 LEU A O 1
ATOM 566 N N . GLU A 1 78 ? 13.405 5.220 -21.803 1.00 92.75 78 GLU A N 1
ATOM 567 C CA . GLU A 1 78 ? 12.091 5.873 -21.684 1.00 92.75 78 GLU A CA 1
ATOM 568 C C . GLU A 1 78 ? 11.055 4.920 -21.064 1.00 92.75 78 GLU A C 1
ATOM 570 O O . GLU A 1 78 ? 10.328 5.286 -20.134 1.00 92.75 78 GLU A O 1
ATOM 575 N N . ASN A 1 79 ? 11.036 3.655 -21.498 1.00 92.75 79 ASN A N 1
ATOM 576 C CA . ASN A 1 79 ? 10.174 2.637 -20.901 1.00 92.75 79 ASN A CA 1
ATOM 577 C C . ASN A 1 79 ? 10.539 2.372 -19.430 1.00 92.75 79 ASN A C 1
ATOM 579 O O . ASN A 1 79 ? 9.667 2.285 -18.562 1.00 92.75 79 ASN A O 1
ATOM 583 N N . ALA A 1 80 ? 11.835 2.287 -19.114 1.00 93.94 80 ALA A N 1
ATOM 584 C CA . ALA A 1 80 ? 12.300 2.115 -17.742 1.00 93.94 80 ALA A CA 1
ATOM 585 C C . ALA A 1 80 ? 11.890 3.288 -16.840 1.00 93.94 80 ALA A C 1
ATOM 587 O O . ALA A 1 80 ? 11.446 3.062 -15.713 1.00 93.94 80 ALA A O 1
ATOM 588 N N . GLU A 1 81 ? 11.997 4.527 -17.324 1.00 96.19 81 GLU A N 1
ATOM 589 C CA . GLU A 1 81 ? 11.504 5.711 -16.620 1.00 96.19 81 GLU A CA 1
ATOM 590 C C . GLU A 1 81 ? 9.996 5.609 -16.356 1.00 96.19 81 GLU A C 1
ATOM 592 O O . GLU A 1 81 ? 9.559 5.767 -15.210 1.00 96.19 81 GLU A O 1
ATOM 597 N N . ALA A 1 82 ? 9.202 5.283 -17.380 1.00 96.62 82 ALA A N 1
ATOM 598 C CA . ALA A 1 82 ? 7.755 5.140 -17.250 1.00 96.62 82 ALA A CA 1
ATOM 599 C C . ALA A 1 82 ? 7.369 4.078 -16.204 1.00 96.62 82 ALA A C 1
ATOM 601 O O . ALA A 1 82 ? 6.482 4.316 -15.372 1.00 96.62 82 ALA A O 1
ATOM 602 N N . ASN A 1 83 ? 8.060 2.934 -16.201 1.00 96.44 83 ASN A N 1
ATOM 603 C CA . ASN A 1 83 ? 7.835 1.845 -15.251 1.00 96.44 83 ASN A CA 1
ATOM 604 C C . ASN A 1 83 ? 8.202 2.243 -13.815 1.00 96.44 83 ASN A C 1
ATOM 606 O O . ASN A 1 83 ? 7.417 2.017 -12.891 1.00 96.44 83 ASN A O 1
ATOM 610 N N . LEU A 1 84 ? 9.355 2.889 -13.617 1.00 97.50 84 LEU A N 1
ATOM 611 C CA . LEU A 1 84 ? 9.779 3.374 -12.301 1.00 97.50 84 LEU A CA 1
ATOM 612 C C . LEU A 1 84 ? 8.798 4.410 -11.742 1.00 97.50 84 LEU A C 1
ATOM 614 O O . LEU A 1 84 ? 8.404 4.316 -10.581 1.00 97.50 84 LEU A O 1
ATOM 618 N N . LEU A 1 85 ? 8.338 5.355 -12.568 1.00 98.12 85 LEU A N 1
ATOM 619 C CA . LEU A 1 85 ? 7.334 6.344 -12.171 1.00 98.12 85 LEU A CA 1
ATOM 620 C C . LEU A 1 85 ? 5.994 5.699 -11.793 1.00 98.12 85 LEU A C 1
ATOM 622 O O . LEU A 1 85 ? 5.329 6.157 -10.865 1.00 98.12 85 LEU A O 1
ATOM 626 N N . ALA A 1 86 ? 5.576 4.644 -12.495 1.00 97.62 86 ALA A N 1
ATOM 627 C CA . ALA A 1 86 ? 4.373 3.899 -12.135 1.00 97.62 86 ALA A CA 1
ATOM 628 C C . ALA A 1 86 ? 4.530 3.167 -10.792 1.00 97.62 86 ALA A C 1
ATOM 630 O O . ALA A 1 86 ? 3.616 3.234 -9.969 1.00 97.62 86 ALA A O 1
ATOM 631 N N . GLY A 1 87 ? 5.690 2.554 -10.538 1.00 97.69 87 GLY A N 1
ATOM 632 C CA . GLY A 1 87 ? 6.016 1.944 -9.247 1.00 97.69 87 GLY A CA 1
ATOM 633 C C . GLY A 1 87 ? 6.034 2.950 -8.090 1.00 97.69 87 GLY A C 1
ATOM 634 O O . GLY A 1 87 ? 5.455 2.687 -7.038 1.00 97.69 87 GLY A O 1
ATOM 635 N N . ILE A 1 88 ? 6.620 4.134 -8.305 1.00 98.38 88 ILE A N 1
ATOM 636 C CA . ILE A 1 88 ? 6.628 5.232 -7.323 1.00 98.38 88 ILE A CA 1
ATOM 637 C C . ILE A 1 88 ? 5.196 5.658 -6.985 1.00 98.38 88 ILE A C 1
ATOM 639 O O . ILE A 1 88 ? 4.819 5.646 -5.818 1.00 98.38 88 ILE A O 1
ATOM 643 N N . ARG A 1 89 ? 4.356 5.930 -7.995 1.00 98.44 89 ARG A N 1
ATOM 644 C CA . ARG A 1 89 ? 2.952 6.322 -7.772 1.00 98.44 89 ARG A CA 1
ATOM 645 C C . ARG A 1 89 ? 2.139 5.253 -7.039 1.00 98.44 89 ARG A C 1
ATOM 647 O O . ARG A 1 89 ? 1.255 5.599 -6.257 1.00 98.44 89 ARG A O 1
ATOM 654 N N . PHE A 1 90 ? 2.414 3.973 -7.296 1.00 97.75 90 PHE A N 1
ATOM 655 C CA . PHE A 1 90 ? 1.789 2.871 -6.566 1.00 97.75 90 PHE A CA 1
ATOM 656 C C . PHE A 1 90 ? 2.156 2.918 -5.074 1.00 97.75 90 PHE A C 1
ATOM 658 O O . PHE A 1 90 ? 1.267 2.889 -4.222 1.00 97.75 90 PHE A O 1
ATOM 665 N N . LEU A 1 91 ? 3.449 3.051 -4.756 1.00 97.75 91 LEU A N 1
ATOM 666 C CA . LEU A 1 91 ? 3.940 3.138 -3.377 1.00 97.75 91 LEU A CA 1
ATOM 667 C C . LEU A 1 91 ? 3.474 4.406 -2.654 1.00 97.75 91 LEU A C 1
ATOM 669 O O . LEU A 1 91 ? 3.128 4.333 -1.476 1.00 97.75 91 LEU A O 1
ATOM 673 N N . ASP A 1 92 ? 3.420 5.548 -3.340 1.00 98.06 92 ASP A N 1
ATOM 674 C CA . ASP A 1 92 ? 2.884 6.792 -2.779 1.00 98.06 92 ASP A CA 1
ATOM 675 C C . ASP A 1 92 ? 1.422 6.613 -2.372 1.00 98.06 92 ASP A C 1
ATOM 677 O O . ASP A 1 92 ? 1.056 6.887 -1.229 1.00 98.06 92 ASP A O 1
ATOM 681 N N . LYS A 1 93 ? 0.599 6.042 -3.262 1.00 98.12 93 LYS A N 1
ATOM 682 C CA . LYS A 1 93 ? -0.806 5.773 -2.952 1.00 98.12 93 LYS A CA 1
ATOM 683 C C . LYS A 1 93 ? -0.957 4.781 -1.793 1.00 98.12 93 LYS A C 1
ATOM 685 O O . LYS A 1 93 ? -1.801 4.995 -0.923 1.00 98.12 93 LYS A O 1
ATOM 690 N N . GLN A 1 94 ? -0.140 3.726 -1.751 1.00 97.25 94 GLN A N 1
ATOM 691 C CA . GLN A 1 94 ? -0.133 2.767 -0.643 1.00 97.25 94 GLN A CA 1
ATOM 692 C C . GLN A 1 94 ? 0.255 3.446 0.684 1.00 97.25 94 GLN A C 1
ATOM 694 O O . GLN A 1 94 ? -0.398 3.217 1.701 1.00 97.25 94 GLN A O 1
ATOM 699 N N . ASN A 1 95 ? 1.260 4.328 0.679 1.00 97.62 95 ASN A N 1
ATOM 700 C CA . ASN A 1 95 ? 1.667 5.110 1.849 1.00 97.62 95 ASN A CA 1
ATOM 701 C C . ASN A 1 95 ? 0.584 6.072 2.329 1.00 97.62 95 ASN A C 1
ATOM 703 O O . ASN A 1 95 ? 0.350 6.165 3.533 1.00 97.62 95 ASN A O 1
ATOM 707 N N . ASP A 1 96 ? -0.086 6.769 1.417 1.00 98.06 96 ASP A N 1
ATOM 708 C CA . ASP A 1 96 ? -1.168 7.685 1.771 1.00 98.06 96 ASP A CA 1
ATOM 709 C C . ASP A 1 96 ? -2.343 6.945 2.409 1.00 98.06 96 ASP A C 1
ATOM 711 O O . ASP A 1 96 ? -2.904 7.418 3.399 1.00 98.06 96 ASP A O 1
ATOM 715 N N . CYS A 1 97 ? -2.683 5.758 1.903 1.00 98.25 97 CYS A N 1
ATOM 716 C CA . CYS A 1 97 ? -3.681 4.899 2.533 1.00 98.25 97 CYS A CA 1
ATOM 717 C C . CYS A 1 97 ? -3.214 4.405 3.914 1.00 98.25 97 CYS A C 1
ATOM 719 O O . CYS A 1 97 ? -3.980 4.487 4.869 1.00 98.25 97 CYS A O 1
ATOM 721 N N . LEU A 1 98 ? -1.956 3.972 4.075 1.00 98.00 98 LEU A N 1
ATOM 722 C CA . LEU A 1 98 ? -1.420 3.561 5.384 1.00 98.00 98 LEU A CA 1
ATOM 723 C C . LEU A 1 98 ? -1.436 4.698 6.417 1.00 98.00 98 LEU A C 1
ATOM 725 O O . LEU A 1 98 ? -1.732 4.454 7.587 1.00 98.00 98 LEU A O 1
ATOM 729 N N . ARG A 1 99 ? -1.135 5.937 6.005 1.00 97.94 99 ARG A N 1
ATOM 730 C CA . ARG A 1 99 ? -1.212 7.119 6.880 1.00 97.94 99 ARG A CA 1
ATOM 731 C C . ARG A 1 99 ? -2.643 7.386 7.335 1.00 97.94 99 ARG A C 1
ATOM 733 O O . ARG A 1 99 ? -2.851 7.591 8.526 1.00 97.94 99 ARG A O 1
ATOM 740 N N . GLN A 1 100 ? -3.610 7.312 6.421 1.00 98.38 100 GLN A N 1
ATOM 741 C CA . GLN A 1 100 ? -5.028 7.474 6.754 1.00 98.38 100 GLN A CA 1
ATOM 742 C C . GLN A 1 100 ? -5.520 6.365 7.692 1.00 98.38 100 GLN A C 1
ATOM 744 O O . GLN A 1 100 ? -6.157 6.658 8.698 1.00 98.38 100 GLN A O 1
ATOM 749 N N . ILE A 1 101 ? -5.150 5.101 7.450 1.00 98.38 101 ILE A N 1
ATOM 750 C CA . ILE A 1 101 ? -5.470 4.001 8.376 1.00 98.38 101 ILE A CA 1
ATOM 751 C C . ILE A 1 101 ? -4.860 4.279 9.759 1.00 98.38 101 ILE A C 1
ATOM 753 O O . ILE A 1 101 ? -5.529 4.125 10.777 1.00 98.38 101 ILE A O 1
ATOM 757 N N . SER A 1 102 ? -3.602 4.725 9.811 1.00 98.06 102 SER A N 1
ATOM 758 C CA . SER A 1 102 ? -2.931 5.093 11.063 1.00 98.06 102 SER A CA 1
ATOM 759 C C . SER A 1 102 ? -3.665 6.207 11.817 1.00 98.06 102 SER A C 1
ATOM 761 O O . SER A 1 102 ? -3.796 6.129 13.036 1.00 98.06 102 SER A O 1
ATOM 763 N N . GLU A 1 103 ? -4.146 7.232 11.114 1.00 98.19 103 GLU A N 1
ATOM 764 C CA . GLU A 1 103 ? -4.939 8.322 11.692 1.00 98.19 103 GLU A CA 1
ATOM 765 C C . GLU A 1 103 ? -6.249 7.801 12.294 1.00 98.19 103 GLU A C 1
ATOM 767 O O . GLU A 1 103 ? -6.524 8.044 13.470 1.00 98.19 103 GLU A O 1
ATOM 772 N N . LYS A 1 104 ? -6.999 6.985 11.544 1.00 98.38 104 LYS A N 1
ATOM 773 C CA . LYS A 1 104 ? -8.277 6.415 11.999 1.00 98.38 104 LYS A CA 1
ATOM 774 C C . LYS A 1 104 ? -8.123 5.473 13.190 1.00 98.38 104 LYS A C 1
ATOM 776 O O . LYS A 1 104 ? -8.957 5.481 14.092 1.00 98.38 104 LYS A O 1
ATOM 781 N N . LEU A 1 105 ? -7.034 4.707 13.253 1.00 98.19 105 LEU A N 1
ATOM 782 C CA . LEU A 1 105 ? -6.702 3.905 14.436 1.00 98.19 105 LEU A CA 1
ATOM 783 C C . LEU A 1 105 ? -6.356 4.783 15.649 1.00 98.19 105 LEU A C 1
ATOM 785 O O . LEU A 1 105 ? -6.726 4.448 16.775 1.00 98.19 105 LEU A O 1
ATOM 789 N N . GLY A 1 106 ? -5.694 5.923 15.429 1.00 97.88 106 GLY A N 1
ATOM 790 C CA . GLY A 1 106 ? -5.449 6.928 16.466 1.00 97.88 106 GLY A CA 1
ATOM 791 C C . GLY A 1 106 ? -6.745 7.528 17.019 1.00 97.88 106 GLY A C 1
ATOM 792 O O . GLY A 1 106 ? -6.920 7.610 18.238 1.00 97.88 106 GLY A O 1
ATOM 793 N N . ASP A 1 107 ? -7.688 7.869 16.140 1.00 97.88 107 ASP A N 1
ATOM 794 C CA . ASP A 1 107 ? -9.029 8.316 16.527 1.00 97.88 107 ASP A CA 1
ATOM 795 C C . ASP A 1 107 ? -9.790 7.243 17.302 1.00 97.88 107 ASP A C 1
ATOM 797 O O . ASP A 1 107 ? -10.360 7.523 18.358 1.00 97.88 107 ASP A O 1
ATOM 801 N N . ALA A 1 108 ? -9.745 5.996 16.839 1.00 98.00 108 ALA A N 1
ATOM 802 C CA . ALA A 1 108 ? -10.372 4.874 17.519 1.00 98.00 108 ALA A CA 1
ATOM 803 C C . ALA A 1 108 ? -9.813 4.672 18.941 1.00 98.00 108 ALA A C 1
ATOM 805 O O . ALA A 1 108 ? -10.578 4.472 19.888 1.00 98.00 108 ALA A O 1
ATOM 806 N N . ALA A 1 109 ? -8.494 4.802 19.127 1.00 98.06 109 ALA A N 1
ATOM 807 C CA . ALA A 1 109 ? -7.858 4.747 20.445 1.00 98.06 109 ALA A CA 1
ATOM 808 C C . ALA A 1 109 ? -8.292 5.916 21.346 1.00 98.06 109 ALA A C 1
ATOM 810 O O . ALA A 1 109 ? -8.529 5.735 22.545 1.00 98.06 109 ALA A O 1
ATOM 811 N N . ARG A 1 110 ? -8.436 7.123 20.783 1.00 98.19 110 ARG A N 1
ATOM 812 C CA . ARG A 1 110 ? -8.961 8.295 21.500 1.00 98.19 110 ARG A CA 1
ATOM 813 C C . ARG A 1 110 ? -10.407 8.068 21.950 1.00 98.19 110 ARG A C 1
ATOM 815 O O . ARG A 1 110 ? -10.720 8.313 23.114 1.00 98.19 110 ARG A O 1
ATOM 822 N N . LEU A 1 111 ? -11.271 7.574 21.065 1.00 98.00 111 LEU A N 1
ATOM 823 C CA . LEU A 1 111 ? -12.673 7.264 21.363 1.00 98.00 111 LEU A CA 1
ATOM 824 C C . LEU A 1 111 ? -12.797 6.187 22.443 1.00 98.00 111 LEU A C 1
ATOM 826 O O . LEU A 1 111 ? -13.577 6.350 23.384 1.00 98.00 111 LEU A O 1
ATOM 830 N N . TRP A 1 112 ? -11.963 5.146 22.375 1.00 97.81 112 TRP A N 1
ATOM 831 C CA . TRP A 1 112 ? -11.871 4.141 23.430 1.00 97.81 112 TRP A CA 1
ATOM 832 C C . TRP A 1 112 ? -11.568 4.788 24.785 1.00 97.81 112 TRP A C 1
ATOM 834 O O . TRP A 1 112 ? -12.296 4.549 25.746 1.00 97.81 112 TRP A O 1
ATOM 844 N N . LYS A 1 113 ? -10.561 5.670 24.866 1.00 97.75 113 LYS A N 1
ATOM 845 C CA . LYS A 1 113 ? -10.184 6.350 26.121 1.00 97.75 113 LYS A CA 1
ATOM 846 C C . LYS A 1 113 ? -11.327 7.202 26.676 1.00 97.75 113 LYS A C 1
ATOM 848 O O . LYS A 1 113 ? -11.599 7.141 27.872 1.00 97.75 113 LYS A O 1
ATOM 853 N N . ILE A 1 114 ? -12.037 7.935 25.816 1.00 97.12 114 ILE A N 1
ATOM 854 C CA . ILE A 1 114 ? -13.199 8.744 26.221 1.00 97.12 114 ILE A CA 1
ATOM 855 C C . ILE A 1 114 ? -14.322 7.850 26.765 1.00 97.12 114 ILE A C 1
ATOM 857 O O . ILE A 1 114 ? -14.924 8.185 27.781 1.00 97.12 114 ILE A O 1
ATOM 861 N N . SER A 1 115 ? -14.567 6.685 26.153 1.00 96.50 115 SER A N 1
ATOM 862 C CA . SER A 1 115 ? -15.598 5.740 26.615 1.00 96.50 115 SER A CA 1
ATOM 863 C C . SER A 1 115 ? -15.335 5.147 28.008 1.00 96.50 115 SER A C 1
ATOM 865 O O . SER A 1 115 ? -16.234 4.559 28.607 1.00 96.50 115 SER A O 1
ATOM 867 N N . ARG A 1 116 ? -14.107 5.279 28.529 1.00 96.38 116 ARG A N 1
ATOM 868 C CA . ARG A 1 116 ? -13.698 4.792 29.856 1.00 96.38 116 ARG A CA 1
ATOM 869 C C . ARG A 1 116 ? -13.697 5.878 30.928 1.00 96.38 116 ARG A C 1
ATOM 871 O O . ARG A 1 116 ? -13.409 5.574 32.084 1.00 96.38 116 ARG A O 1
ATOM 878 N N . ILE A 1 117 ? -14.019 7.123 30.574 1.00 95.62 117 ILE A N 1
ATOM 879 C CA . ILE A 1 117 ? -14.173 8.194 31.558 1.00 95.62 117 ILE A CA 1
ATOM 880 C C . ILE A 1 117 ? -15.364 7.842 32.472 1.00 95.62 117 ILE A C 1
ATOM 882 O O . ILE A 1 117 ? -16.435 7.490 31.970 1.00 95.62 117 ILE A O 1
ATOM 886 N N . PRO A 1 118 ? -15.209 7.907 33.806 1.00 93.38 118 PRO A N 1
ATOM 887 C CA . PRO A 1 118 ? -16.313 7.654 34.725 1.00 93.38 118 PRO A CA 1
ATOM 888 C C . PRO A 1 118 ? -17.478 8.626 34.504 1.00 93.38 118 PRO A C 1
ATOM 890 O O . PRO A 1 118 ? -17.266 9.790 34.171 1.00 93.38 118 PRO A O 1
ATOM 893 N N . ASN A 1 119 ? -18.705 8.169 34.762 1.00 93.06 119 ASN A N 1
ATOM 894 C CA . ASN A 1 119 ? -19.932 8.981 34.715 1.00 93.06 119 ASN A CA 1
ATOM 895 C C . ASN A 1 119 ? -20.288 9.571 33.338 1.00 93.06 119 ASN A C 1
ATOM 897 O O . ASN A 1 119 ? -21.051 10.532 33.262 1.00 93.06 119 ASN A O 1
ATOM 901 N N . VAL A 1 120 ? -19.775 9.008 32.241 1.00 92.00 120 VAL A N 1
ATOM 902 C CA . VAL A 1 120 ? -20.269 9.349 30.901 1.00 92.00 120 VAL A CA 1
ATOM 903 C C . VAL A 1 120 ? -21.678 8.778 30.727 1.00 92.00 120 VAL A C 1
ATOM 905 O O . VAL A 1 120 ? -21.918 7.597 30.967 1.00 92.00 120 VAL A O 1
ATOM 908 N N . GLU A 1 121 ? -22.615 9.622 30.300 1.00 95.19 121 GLU A N 1
ATOM 909 C CA . GLU A 1 121 ? -24.004 9.227 30.061 1.00 95.19 121 GLU A CA 1
ATOM 910 C C . GLU A 1 121 ? -24.123 8.145 28.976 1.00 95.19 121 GLU A C 1
ATOM 912 O O . GLU A 1 121 ? -23.428 8.192 27.959 1.00 95.19 121 GLU A O 1
ATOM 917 N N . SER A 1 122 ? -25.080 7.222 29.136 1.00 94.12 122 SER A N 1
ATOM 918 C CA . SER A 1 122 ? -25.352 6.137 28.173 1.00 94.12 122 SER A CA 1
ATOM 919 C C . SER A 1 122 ? -25.510 6.651 26.738 1.00 94.12 122 SER A C 1
ATOM 921 O O . SER A 1 122 ? -24.863 6.157 25.820 1.00 94.12 122 SER A O 1
ATOM 923 N N . LYS A 1 123 ? -26.280 7.732 26.550 1.00 95.44 123 LYS A N 1
ATOM 924 C CA . LYS A 1 123 ? -26.492 8.365 25.238 1.00 95.44 123 LYS A CA 1
ATOM 925 C C . LYS A 1 123 ? -25.187 8.868 24.607 1.00 95.44 12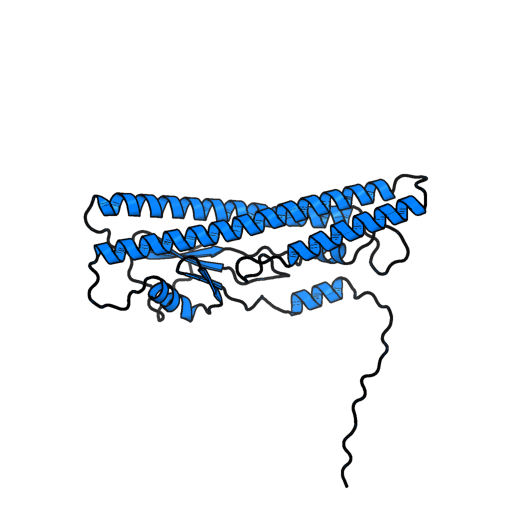3 LYS A C 1
ATOM 927 O O . LYS A 1 123 ? -25.000 8.807 23.389 1.00 95.44 123 LYS A O 1
ATOM 932 N N . ARG A 1 124 ? -24.252 9.363 25.425 1.00 96.44 124 ARG A N 1
ATOM 933 C CA . ARG A 1 124 ? -22.935 9.796 24.945 1.00 96.44 124 ARG A CA 1
ATOM 934 C C . ARG A 1 124 ? -22.059 8.596 24.585 1.00 96.44 124 ARG A C 1
ATOM 936 O O . ARG A 1 124 ? -21.361 8.669 23.578 1.00 96.44 124 ARG A O 1
ATOM 943 N N . LEU A 1 125 ? -22.128 7.500 25.341 1.00 96.62 125 LEU A N 1
ATOM 944 C CA . LEU A 1 125 ? -21.424 6.252 25.021 1.00 96.62 125 LEU A CA 1
ATOM 945 C C . LEU A 1 125 ? -21.922 5.621 23.712 1.00 96.62 125 LEU A C 1
ATOM 947 O O . LEU A 1 125 ? -21.106 5.172 22.910 1.00 96.62 125 LEU A O 1
ATOM 951 N N . GLU A 1 126 ? -23.227 5.661 23.443 1.00 96.69 126 GLU A N 1
ATOM 952 C CA . GLU A 1 126 ? -23.804 5.256 22.152 1.00 96.69 126 GLU A CA 1
ATOM 953 C C . GLU A 1 126 ? -23.252 6.098 20.994 1.00 96.69 126 GLU A C 1
ATOM 955 O O . GLU A 1 126 ? -22.851 5.558 19.964 1.00 96.69 126 GLU A O 1
ATOM 960 N N . THR A 1 127 ? -23.155 7.418 21.186 1.00 97.44 127 THR A N 1
ATOM 961 C CA . THR A 1 127 ? -22.564 8.327 20.187 1.00 97.44 127 THR A CA 1
ATOM 962 C C . THR A 1 127 ? -21.092 7.990 19.930 1.00 97.44 127 THR A C 1
ATOM 964 O O . THR A 1 127 ? -20.666 7.896 18.784 1.00 97.44 127 THR A O 1
ATOM 967 N N . ILE A 1 128 ? -20.315 7.750 20.991 1.00 97.94 128 ILE A N 1
ATOM 968 C CA . ILE A 1 128 ? -18.897 7.375 20.891 1.00 97.94 128 ILE A CA 1
ATOM 969 C C . ILE A 1 128 ? -18.728 6.032 20.164 1.00 97.94 128 ILE A C 1
ATOM 971 O O . ILE A 1 128 ? -17.822 5.891 19.345 1.00 97.94 128 ILE A O 1
ATOM 975 N N . GLN A 1 129 ? -19.602 5.055 20.422 1.00 97.06 129 GLN A N 1
ATOM 976 C CA . GLN A 1 129 ? -19.605 3.781 19.700 1.00 97.06 129 GLN A CA 1
ATOM 977 C C . GLN A 1 129 ? -19.910 3.972 18.210 1.00 97.06 129 GLN A C 1
ATOM 979 O O . GLN A 1 129 ? -19.291 3.310 17.381 1.00 97.06 129 GLN A O 1
ATOM 984 N N . PHE A 1 130 ? -20.833 4.868 17.858 1.00 97.12 130 PHE A N 1
ATOM 985 C CA . PHE A 1 130 ? -21.128 5.188 16.462 1.00 97.12 130 PHE A CA 1
ATOM 986 C C . PHE A 1 130 ? -19.936 5.858 15.759 1.00 97.12 130 PHE A C 1
ATOM 988 O O . PHE A 1 130 ? -19.558 5.447 14.665 1.00 97.12 130 PHE A O 1
ATOM 995 N N . GLU A 1 131 ? -19.287 6.833 16.403 1.00 98.12 131 GLU A N 1
ATOM 996 C CA . GLU A 1 131 ? -18.064 7.463 15.880 1.00 98.12 131 GLU A CA 1
ATOM 997 C C . GLU A 1 131 ? -16.936 6.428 15.695 1.00 98.12 131 GLU A C 1
ATOM 999 O O . GLU A 1 131 ? -16.243 6.429 14.678 1.00 98.12 131 GLU A O 1
ATOM 1004 N N . PHE A 1 132 ? -16.785 5.495 16.643 1.00 97.94 132 PHE A N 1
ATOM 1005 C CA . PHE A 1 132 ? -15.808 4.407 16.553 1.00 97.94 132 PHE A CA 1
ATOM 1006 C C . PHE A 1 132 ? -16.109 3.481 15.371 1.00 97.94 132 PHE A C 1
ATOM 1008 O O . PHE A 1 132 ? -15.205 3.095 14.632 1.00 97.94 132 PHE A O 1
ATOM 1015 N N . GLN A 1 133 ? -17.385 3.142 15.187 1.00 96.62 133 GLN A N 1
ATOM 1016 C CA . GLN A 1 133 ? -17.863 2.317 14.086 1.00 96.62 133 GLN A CA 1
ATOM 1017 C C . GLN A 1 133 ? -17.558 2.969 12.730 1.00 96.62 133 GLN A C 1
ATOM 1019 O O . GLN A 1 133 ? -17.024 2.297 11.854 1.00 96.62 133 GLN A O 1
ATOM 1024 N N . SER A 1 134 ? -17.796 4.278 12.594 1.00 97.38 134 SER A N 1
ATOM 1025 C CA . SER A 1 134 ? -17.437 5.040 11.389 1.00 97.38 134 SER A CA 1
ATOM 1026 C C . SER A 1 134 ? -15.938 4.964 11.096 1.00 97.38 134 SER A C 1
ATOM 1028 O O . SER A 1 134 ? -15.543 4.610 9.990 1.00 97.38 134 SER A O 1
ATOM 1030 N N . ALA A 1 135 ? -15.087 5.211 12.099 1.00 97.44 135 ALA A N 1
ATOM 1031 C CA . ALA A 1 135 ? -13.636 5.129 11.924 1.00 97.44 135 ALA A CA 1
ATOM 1032 C C . ALA A 1 135 ? -13.174 3.718 11.515 1.00 97.44 135 ALA A C 1
ATOM 1034 O O . ALA A 1 135 ? -12.257 3.571 10.708 1.00 97.44 135 ALA A O 1
ATOM 1035 N N . ARG A 1 136 ? -13.814 2.673 12.054 1.00 96.44 136 ARG A N 1
ATOM 1036 C CA . ARG A 1 136 ? -13.547 1.275 11.690 1.00 96.44 136 ARG A CA 1
ATOM 1037 C C . ARG A 1 136 ? -13.930 0.975 10.242 1.00 96.44 136 ARG A C 1
ATOM 1039 O O . ARG A 1 136 ? -13.165 0.313 9.546 1.00 96.44 136 ARG A O 1
ATOM 1046 N N . ASP A 1 137 ? -15.085 1.457 9.802 1.00 96.62 137 ASP A N 1
ATOM 1047 C CA . ASP A 1 137 ? -15.587 1.213 8.449 1.00 96.62 137 ASP A CA 1
ATOM 1048 C C . ASP A 1 137 ? -14.737 1.954 7.405 1.00 96.62 137 ASP A C 1
ATOM 1050 O O . ASP A 1 137 ? -14.393 1.380 6.375 1.00 96.62 137 ASP A O 1
ATOM 1054 N N . GLU A 1 138 ? -14.273 3.167 7.721 1.00 98.12 138 GLU A N 1
ATOM 1055 C CA . GLU A 1 138 ? -13.304 3.901 6.896 1.00 98.12 138 GLU A CA 1
ATOM 1056 C C . GLU A 1 138 ? -11.956 3.166 6.783 1.00 98.12 138 GLU A C 1
ATOM 1058 O O . GLU A 1 138 ? -11.342 3.145 5.715 1.00 98.12 138 GLU A O 1
ATOM 1063 N N . VAL A 1 139 ? -11.486 2.516 7.857 1.00 97.69 139 VAL A N 1
ATOM 1064 C CA . VAL A 1 139 ? -10.295 1.651 7.784 1.00 97.69 139 VAL A CA 1
ATOM 1065 C C . VAL A 1 139 ? -10.523 0.490 6.816 1.00 97.69 139 VAL A C 1
ATOM 1067 O O . VAL A 1 139 ? -9.626 0.177 6.035 1.00 97.69 139 VAL A O 1
ATOM 1070 N N . GLU A 1 140 ? -11.693 -0.147 6.845 1.00 95.38 140 GLU A N 1
ATOM 1071 C CA . GLU A 1 140 ? -12.007 -1.258 5.941 1.00 95.38 140 GLU A CA 1
ATOM 1072 C C . GLU A 1 140 ? -12.127 -0.802 4.480 1.00 95.38 140 GLU A C 1
ATOM 1074 O O . GLU A 1 140 ? -11.596 -1.464 3.589 1.00 95.38 140 GLU A O 1
ATOM 1079 N N . GLU A 1 141 ? -12.718 0.366 4.222 1.00 96.75 141 GLU A N 1
ATOM 1080 C CA . GLU A 1 141 ? -12.740 0.967 2.884 1.00 96.75 141 GLU A CA 1
ATOM 1081 C C . GLU A 1 141 ? -11.314 1.213 2.363 1.00 96.75 141 GLU A C 1
ATOM 1083 O O . GLU A 1 141 ? -10.963 0.816 1.248 1.00 96.75 141 GLU A O 1
ATOM 1088 N N . LEU A 1 142 ? -10.445 1.795 3.196 1.00 97.44 142 LEU A N 1
ATOM 1089 C CA . LEU A 1 142 ? -9.044 2.035 2.847 1.00 97.44 142 LEU A CA 1
ATOM 1090 C C . LEU A 1 142 ? -8.271 0.735 2.595 1.00 97.44 142 LEU A C 1
ATOM 1092 O O . LEU A 1 142 ? -7.416 0.706 1.709 1.00 97.44 142 LEU A O 1
ATOM 1096 N N . ARG A 1 143 ? -8.566 -0.351 3.321 1.00 94.50 143 ARG A N 1
ATOM 1097 C CA . ARG A 1 143 ? -7.951 -1.674 3.094 1.00 94.50 143 ARG A CA 1
ATOM 1098 C C . ARG A 1 143 ? -8.279 -2.257 1.723 1.00 94.50 143 ARG A C 1
ATOM 1100 O O . ARG A 1 143 ? -7.475 -3.013 1.184 1.00 94.50 143 ARG A O 1
ATOM 1107 N N . GLN A 1 144 ? -9.426 -1.900 1.156 1.00 93.94 144 GLN A N 1
ATOM 1108 C CA . GLN A 1 144 ? -9.874 -2.366 -0.158 1.00 93.94 144 GLN A CA 1
ATOM 1109 C C . GLN A 1 144 ? -9.432 -1.436 -1.300 1.00 93.94 144 GLN A C 1
ATOM 1111 O O . GLN A 1 144 ? -9.752 -1.677 -2.466 1.00 93.94 144 GLN A O 1
ATOM 1116 N N . ALA A 1 145 ? -8.669 -0.381 -0.994 1.00 95.44 145 ALA A N 1
ATOM 1117 C CA . ALA A 1 145 ? -8.204 0.573 -1.985 1.00 95.44 145 ALA A CA 1
ATOM 1118 C C . ALA A 1 145 ? -7.322 -0.082 -3.065 1.00 95.44 145 ALA A C 1
ATOM 1120 O O . ALA A 1 145 ? -6.501 -0.972 -2.816 1.00 95.44 145 ALA A O 1
ATOM 1121 N N . THR A 1 146 ? -7.470 0.413 -4.294 1.00 94.69 146 THR A N 1
ATOM 1122 C CA . THR A 1 146 ? -6.744 -0.064 -5.476 1.00 94.69 146 THR A CA 1
ATOM 1123 C C . THR A 1 146 ? -5.988 1.077 -6.154 1.00 94.69 146 THR A C 1
ATOM 1125 O O . THR A 1 146 ? -6.325 2.255 -6.014 1.00 94.69 146 THR A O 1
ATOM 1128 N N . TYR A 1 147 ? -4.966 0.730 -6.933 1.00 94.31 147 TYR A N 1
ATOM 1129 C CA . TYR A 1 147 ? -4.323 1.617 -7.895 1.00 94.31 147 TYR A CA 1
ATOM 1130 C C . TYR A 1 147 ? -4.408 0.987 -9.281 1.00 94.31 147 TYR A C 1
ATOM 1132 O O . TYR A 1 147 ? -3.824 -0.067 -9.523 1.00 94.31 147 TYR A O 1
ATOM 1140 N N . ARG A 1 148 ? -5.152 1.625 -10.195 1.00 86.75 148 ARG A N 1
ATOM 1141 C CA . ARG A 1 148 ? -5.373 1.133 -11.569 1.00 86.75 148 ARG A CA 1
ATOM 1142 C C . ARG A 1 148 ? -5.776 -0.351 -11.602 1.00 86.75 148 ARG A C 1
ATOM 1144 O O . ARG A 1 148 ? -5.166 -1.133 -12.318 1.00 86.75 148 ARG A O 1
ATOM 1151 N N . SER A 1 149 ? -6.792 -0.722 -10.815 1.00 86.44 149 SER A N 1
ATOM 1152 C CA . SER A 1 149 ? -7.323 -2.091 -10.622 1.00 86.44 149 SER A CA 1
ATOM 1153 C C . SER A 1 149 ? -6.459 -3.074 -9.822 1.00 86.44 149 SER A C 1
ATOM 1155 O O . SER A 1 149 ? -6.924 -4.168 -9.513 1.00 86.44 149 SER A O 1
ATOM 1157 N N . VAL A 1 150 ? -5.250 -2.687 -9.408 1.00 91.12 150 VAL A N 1
ATOM 1158 C CA . VAL A 1 150 ? -4.394 -3.526 -8.560 1.00 91.12 150 VAL A CA 1
ATOM 1159 C C . VAL A 1 150 ? -4.655 -3.216 -7.087 1.00 91.12 150 VAL A C 1
ATOM 1161 O O . VAL A 1 150 ? -4.544 -2.048 -6.701 1.00 91.12 150 VAL A O 1
ATOM 1164 N N . PRO A 1 151 ? -4.984 -4.210 -6.242 1.00 92.81 151 PRO A N 1
ATOM 1165 C CA . PRO A 1 151 ? -5.132 -3.994 -4.806 1.00 92.81 151 PRO A CA 1
ATOM 1166 C C . PRO A 1 151 ? -3.842 -3.448 -4.194 1.00 92.81 151 PRO A C 1
ATOM 1168 O O . PRO A 1 151 ? -2.756 -3.963 -4.465 1.00 92.81 151 PRO A O 1
ATOM 1171 N N . LEU A 1 152 ? -3.954 -2.419 -3.353 1.00 94.44 152 LEU A N 1
ATOM 1172 C CA . LEU A 1 152 ? -2.796 -1.854 -2.656 1.00 94.44 152 LEU A CA 1
ATOM 1173 C C . LEU A 1 152 ? -2.301 -2.779 -1.545 1.00 94.44 152 LEU A C 1
ATOM 1175 O O . LEU A 1 152 ? -1.102 -2.840 -1.287 1.00 94.44 152 LEU A O 1
ATOM 1179 N N . PHE A 1 153 ? -3.212 -3.498 -0.899 1.00 93.88 153 PHE A N 1
ATOM 1180 C CA . PHE A 1 153 ? -2.937 -4.319 0.273 1.00 93.88 153 PHE A CA 1
ATOM 1181 C C . PHE A 1 153 ? -3.200 -5.795 -0.005 1.00 93.88 153 PHE A C 1
ATOM 1183 O O . PHE A 1 153 ? -3.846 -6.160 -0.991 1.00 93.88 153 PHE A O 1
ATOM 1190 N N . SER A 1 154 ? -2.685 -6.645 0.873 1.00 89.31 154 SER A N 1
ATOM 1191 C CA . SER A 1 154 ? -3.038 -8.059 0.941 1.00 89.31 154 SER A CA 1
ATOM 1192 C C . SER A 1 154 ? -3.485 -8.442 2.347 1.00 89.31 154 SER A C 1
ATOM 1194 O O . SER A 1 154 ? -3.118 -7.795 3.324 1.00 89.31 154 SER A O 1
ATOM 1196 N N . ASP A 1 155 ? -4.268 -9.515 2.444 1.00 84.56 155 ASP A N 1
ATOM 1197 C CA . ASP A 1 155 ? -4.659 -10.140 3.712 1.00 84.56 155 ASP A CA 1
ATOM 1198 C C . ASP A 1 155 ? -3.842 -11.425 3.933 1.00 84.56 155 ASP A C 1
ATOM 1200 O O . ASP A 1 155 ? -4.381 -12.527 4.036 1.00 84.56 155 ASP A O 1
ATOM 1204 N N . GLY A 1 156 ? -2.517 -11.283 3.933 1.00 81.31 156 GLY A N 1
ATOM 1205 C CA . GLY A 1 156 ? -1.548 -12.372 4.004 1.00 81.31 156 GLY A CA 1
ATOM 1206 C C . GLY A 1 156 ? -0.413 -12.218 2.992 1.00 81.31 156 GLY A C 1
ATOM 1207 O O . GLY A 1 156 ? -0.161 -11.135 2.455 1.00 81.31 156 GLY A O 1
ATOM 1208 N N . GLN A 1 157 ? 0.276 -13.328 2.714 1.00 77.56 157 GLN A N 1
ATOM 1209 C CA . GLN A 1 157 ? 1.374 -13.353 1.750 1.00 77.56 157 GLN A CA 1
ATOM 1210 C C . GLN A 1 157 ? 0.862 -12.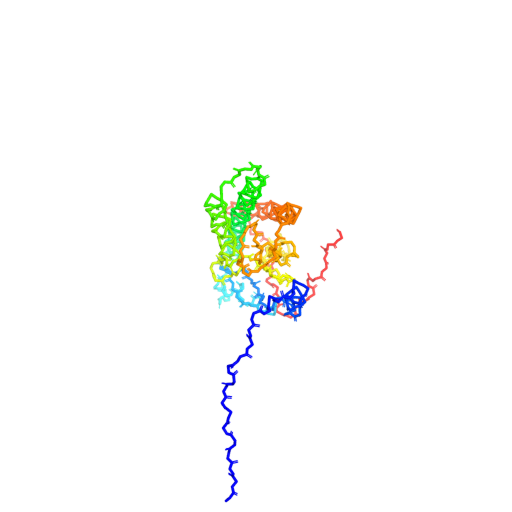998 0.347 1.00 77.56 157 GLN A C 1
ATOM 1212 O O . GLN A 1 157 ? -0.104 -13.580 -0.142 1.00 77.56 157 GLN A O 1
ATOM 1217 N N . SER A 1 158 ? 1.521 -12.058 -0.322 1.00 83.06 158 SER A N 1
ATOM 1218 C CA . SER A 1 158 ? 1.166 -11.637 -1.675 1.00 83.06 158 SER A CA 1
ATOM 1219 C C . SER A 1 158 ? 2.363 -11.679 -2.608 1.00 83.06 158 SER A C 1
ATOM 1221 O O . SER A 1 158 ? 3.514 -11.537 -2.192 1.00 83.06 158 SER A O 1
ATOM 1223 N N . SER A 1 159 ? 2.081 -11.901 -3.891 1.00 84.88 159 SER A N 1
ATOM 1224 C CA . SER A 1 159 ? 3.091 -11.751 -4.934 1.00 84.88 159 SER A CA 1
ATOM 1225 C C . SER A 1 159 ? 3.444 -10.262 -5.093 1.00 84.88 159 SER A C 1
ATOM 1227 O O . SER A 1 159 ? 2.518 -9.443 -5.191 1.00 84.88 159 SER A O 1
ATOM 1229 N N . PRO A 1 160 ? 4.740 -9.895 -5.136 1.00 90.12 160 PRO A N 1
ATOM 1230 C CA . PRO A 1 160 ? 5.157 -8.516 -5.363 1.00 90.12 160 PRO A CA 1
ATOM 1231 C C . PRO A 1 160 ? 4.857 -8.075 -6.801 1.00 90.12 160 PRO A C 1
ATOM 1233 O O . PRO A 1 160 ? 4.775 -8.894 -7.722 1.00 90.12 160 PRO A O 1
ATOM 1236 N N . LEU A 1 161 ? 4.731 -6.764 -6.999 1.00 92.69 161 LEU A N 1
ATOM 1237 C CA . LEU A 1 161 ? 4.740 -6.148 -8.323 1.00 92.69 161 LEU A CA 1
ATOM 1238 C C . LEU A 1 161 ? 6.168 -6.185 -8.870 1.00 92.69 161 LEU A C 1
ATOM 1240 O O . LEU A 1 161 ? 7.129 -5.910 -8.154 1.00 92.69 161 LEU A O 1
ATOM 1244 N N . ARG A 1 162 ? 6.310 -6.522 -10.148 1.00 93.81 162 ARG A N 1
ATOM 1245 C CA . ARG A 1 162 ? 7.609 -6.784 -10.776 1.00 93.81 162 ARG A CA 1
ATOM 1246 C C . ARG A 1 162 ? 7.953 -5.678 -11.757 1.00 93.81 162 ARG A C 1
ATOM 1248 O O . ARG A 1 162 ? 7.132 -5.336 -12.602 1.00 93.81 162 ARG A O 1
ATOM 1255 N N . ILE A 1 163 ? 9.157 -5.130 -11.654 1.00 93.38 163 ILE A N 1
ATOM 1256 C CA . ILE A 1 163 ? 9.673 -4.110 -12.568 1.00 93.38 163 ILE A CA 1
ATOM 1257 C C . ILE A 1 163 ? 10.998 -4.596 -13.131 1.00 93.38 163 ILE A C 1
ATOM 1259 O O . ILE A 1 163 ? 11.932 -4.869 -12.381 1.00 93.38 163 ILE A O 1
ATOM 1263 N N . HIS A 1 164 ? 11.100 -4.643 -14.453 1.00 90.44 164 HIS A N 1
ATOM 1264 C CA . HIS A 1 164 ? 12.367 -4.903 -15.125 1.00 90.44 164 HIS A CA 1
ATOM 1265 C C . HIS A 1 164 ? 13.072 -3.583 -15.398 1.00 90.44 164 HIS A C 1
ATOM 1267 O O . HIS A 1 164 ? 12.534 -2.692 -16.054 1.00 90.44 164 HIS A O 1
ATOM 1273 N N . HIS A 1 165 ? 14.274 -3.454 -14.853 1.00 87.88 165 HIS A N 1
ATOM 1274 C CA . HIS A 1 165 ? 15.072 -2.244 -14.892 1.00 87.88 165 HIS A CA 1
ATOM 1275 C C . HIS A 1 165 ? 16.408 -2.504 -15.604 1.00 87.88 165 HIS A C 1
ATOM 1277 O O . HIS A 1 165 ? 17.162 -3.382 -15.181 1.00 87.88 165 HIS A O 1
ATOM 1283 N N . PRO A 1 166 ? 16.757 -1.740 -16.649 1.00 88.00 166 PRO A N 1
ATOM 1284 C CA . PRO A 1 166 ? 18.030 -1.894 -17.337 1.00 88.00 166 PRO A CA 1
ATOM 1285 C C . PRO A 1 166 ? 19.151 -1.221 -16.532 1.00 88.00 166 PRO A C 1
ATOM 1287 O O . PRO A 1 166 ? 19.217 0.008 -16.434 1.00 88.00 166 PRO A O 1
ATOM 1290 N N . SER A 1 167 ? 20.085 -2.004 -15.998 1.00 81.88 167 SER A N 1
ATOM 1291 C CA . SER A 1 167 ? 21.262 -1.531 -15.261 1.00 81.88 167 SER A CA 1
ATOM 1292 C C . SER A 1 167 ? 22.530 -1.783 -16.068 1.00 81.88 167 SER A C 1
ATOM 1294 O O . SER A 1 167 ? 23.064 -2.888 -16.065 1.00 81.88 167 SER A O 1
ATOM 1296 N N . ARG A 1 168 ? 23.032 -0.750 -16.759 1.00 74.31 168 ARG A N 1
ATOM 1297 C CA . ARG A 1 168 ? 24.240 -0.769 -17.614 1.00 74.31 168 ARG A CA 1
ATOM 1298 C C . ARG A 1 168 ? 24.330 -1.965 -18.576 1.00 74.31 168 ARG A C 1
ATOM 1300 O O . ARG A 1 168 ? 24.064 -1.787 -19.750 1.00 74.31 168 ARG A O 1
ATOM 1307 N N . ARG A 1 169 ? 24.745 -3.141 -18.093 1.00 74.12 169 ARG A N 1
ATOM 1308 C CA . ARG A 1 169 ? 24.990 -4.367 -18.870 1.00 74.12 169 ARG A CA 1
ATOM 1309 C C . ARG A 1 169 ? 23.998 -5.498 -18.599 1.00 74.12 169 ARG A C 1
ATOM 1311 O O . ARG A 1 169 ? 24.056 -6.508 -19.290 1.00 74.12 169 ARG A O 1
ATOM 1318 N N . GLU A 1 170 ? 23.111 -5.358 -17.619 1.00 81.94 170 GLU A N 1
ATOM 1319 C CA . GLU A 1 170 ? 22.177 -6.413 -17.222 1.00 81.94 170 GLU A CA 1
ATOM 1320 C C . GLU A 1 170 ? 20.777 -5.872 -16.923 1.00 81.94 170 GLU A C 1
ATOM 1322 O O . GLU A 1 170 ? 20.590 -4.699 -16.588 1.00 81.94 170 GLU A O 1
ATOM 1327 N N . TRP A 1 171 ? 19.784 -6.749 -17.037 1.00 84.00 171 TRP A N 1
ATOM 1328 C CA . TRP A 1 171 ? 18.436 -6.488 -16.552 1.00 84.00 171 TRP A CA 1
ATOM 1329 C C . TRP A 1 171 ? 18.339 -6.876 -15.082 1.00 84.00 171 TRP A C 1
ATOM 1331 O O . TRP A 1 171 ? 18.694 -7.988 -14.698 1.00 84.00 171 TRP A O 1
ATOM 1341 N N . GLN A 1 172 ? 17.834 -5.956 -14.271 1.00 88.12 172 GLN A N 1
ATOM 1342 C CA . GLN A 1 172 ? 17.571 -6.163 -12.856 1.00 88.12 172 GLN A CA 1
ATOM 1343 C C . GLN A 1 172 ? 16.068 -6.239 -12.623 1.00 88.12 172 GLN A C 1
ATOM 1345 O O . GLN A 1 172 ? 15.303 -5.433 -13.154 1.00 88.12 172 GLN A O 1
ATOM 1350 N N . LEU A 1 173 ? 15.651 -7.201 -11.806 1.00 90.31 173 LEU A N 1
ATOM 1351 C CA . LEU A 1 173 ? 14.271 -7.322 -11.364 1.00 90.31 173 LEU A CA 1
ATOM 1352 C C . LEU A 1 173 ? 14.107 -6.589 -10.032 1.00 90.31 173 LEU A C 1
ATOM 1354 O O . LEU A 1 173 ? 14.640 -7.021 -9.011 1.00 90.31 173 LEU A O 1
ATOM 1358 N N . LEU A 1 174 ? 13.353 -5.495 -10.041 1.00 92.25 174 LEU A N 1
ATOM 1359 C CA . LEU A 1 174 ? 12.919 -4.806 -8.832 1.00 92.25 174 LEU A CA 1
ATOM 1360 C C . LEU A 1 174 ? 11.551 -5.346 -8.418 1.00 92.25 174 LEU A C 1
ATOM 1362 O O . LEU A 1 174 ? 10.666 -5.551 -9.254 1.00 92.25 174 LEU A O 1
ATOM 1366 N N . LEU A 1 175 ? 11.385 -5.570 -7.119 1.00 93.44 175 LEU A N 1
ATOM 1367 C CA . LEU A 1 175 ? 10.155 -6.080 -6.527 1.00 93.44 175 LEU A CA 1
ATOM 1368 C C . LEU A 1 175 ? 9.545 -4.995 -5.646 1.00 93.44 175 LEU A C 1
ATOM 1370 O O . LEU A 1 175 ? 10.237 -4.438 -4.795 1.00 93.44 175 LEU A O 1
ATOM 1374 N N . ILE A 1 176 ? 8.266 -4.701 -5.873 1.00 94.19 176 ILE A N 1
ATOM 1375 C CA . ILE A 1 176 ? 7.474 -3.827 -5.015 1.00 94.19 176 ILE A CA 1
ATOM 1376 C C . ILE A 1 176 ? 6.504 -4.680 -4.205 1.00 94.19 176 ILE A C 1
ATOM 1378 O O . ILE A 1 176 ? 5.592 -5.297 -4.761 1.00 94.19 176 ILE A O 1
ATOM 1382 N N . ASP A 1 177 ? 6.689 -4.701 -2.892 1.00 91.38 177 ASP A N 1
ATOM 1383 C CA . ASP A 1 177 ? 5.847 -5.483 -1.995 1.00 91.38 177 ASP A CA 1
ATOM 1384 C C . ASP A 1 177 ? 4.480 -4.820 -1.796 1.00 91.38 177 ASP A C 1
ATOM 1386 O O . ASP A 1 177 ? 4.363 -3.607 -1.593 1.00 91.38 177 ASP A O 1
ATOM 1390 N N . ARG A 1 178 ? 3.421 -5.636 -1.789 1.00 91.44 178 ARG A N 1
ATOM 1391 C CA . ARG A 1 178 ? 2.124 -5.201 -1.267 1.00 91.44 178 ARG A CA 1
ATOM 1392 C C . ARG A 1 178 ? 2.108 -5.361 0.243 1.00 91.44 178 ARG A C 1
ATOM 1394 O O . ARG A 1 178 ? 2.535 -6.383 0.777 1.00 91.44 178 ARG A O 1
ATOM 1401 N N . CYS A 1 179 ? 1.626 -4.336 0.934 1.00 92.00 179 CYS A N 1
ATOM 1402 C CA . CYS A 1 179 ? 1.583 -4.347 2.387 1.00 92.00 179 CYS A CA 1
ATOM 1403 C C . CYS A 1 179 ? 0.522 -5.333 2.897 1.00 92.00 179 CYS A C 1
ATOM 1405 O O . CYS A 1 179 ? -0.647 -5.242 2.521 1.00 92.00 179 CYS A O 1
ATOM 1407 N N . ASP A 1 180 ? 0.935 -6.238 3.784 1.00 91.06 180 ASP A N 1
ATOM 1408 C CA . ASP A 1 180 ? 0.041 -7.179 4.458 1.00 91.06 180 ASP A CA 1
ATOM 1409 C C . ASP A 1 180 ? -0.681 -6.492 5.629 1.00 91.06 180 ASP A C 1
ATOM 1411 O O . ASP A 1 180 ? -0.064 -6.127 6.634 1.00 91.06 180 ASP A O 1
ATOM 1415 N N . LEU A 1 181 ? -1.996 -6.316 5.487 1.00 92.44 181 LEU A N 1
ATOM 1416 C CA . LEU A 1 181 ? -2.902 -5.800 6.517 1.00 92.44 181 LEU A CA 1
ATOM 1417 C C . LEU A 1 181 ? -3.756 -6.912 7.152 1.00 92.44 181 LEU A C 1
ATOM 1419 O O . LEU A 1 181 ? -4.615 -6.647 7.998 1.00 92.44 181 LEU A O 1
ATOM 1423 N N . GLY A 1 182 ? -3.496 -8.174 6.807 1.00 90.44 182 GLY A N 1
ATOM 1424 C CA . GLY A 1 182 ? -4.124 -9.372 7.365 1.00 90.44 182 GLY A CA 1
ATOM 1425 C C . GLY A 1 182 ? -3.654 -9.726 8.779 1.00 90.44 182 GLY A C 1
ATOM 1426 O O . GLY A 1 182 ? -3.816 -10.866 9.216 1.00 90.44 182 GLY A O 1
ATOM 1427 N N . THR A 1 183 ? -3.063 -8.779 9.515 1.00 90.62 183 THR A N 1
ATOM 1428 C CA . THR A 1 183 ? -2.567 -9.021 10.872 1.00 90.62 183 THR A CA 1
ATOM 1429 C C . THR A 1 183 ? -3.717 -9.378 11.815 1.00 90.62 183 THR A C 1
ATOM 1431 O O . THR A 1 183 ? -4.865 -8.952 11.635 1.00 90.62 183 THR A O 1
ATOM 1434 N N . ALA A 1 184 ? -3.413 -10.169 12.849 1.00 91.00 184 ALA A N 1
ATOM 1435 C CA . ALA A 1 184 ? -4.407 -10.561 13.845 1.00 91.00 184 ALA A CA 1
ATOM 1436 C C . ALA A 1 184 ? -5.055 -9.326 14.492 1.00 91.00 184 ALA A C 1
ATOM 1438 O O . ALA A 1 184 ? -6.275 -9.248 14.562 1.00 91.00 184 ALA A O 1
ATOM 1439 N N . SER A 1 185 ? -4.259 -8.319 14.865 1.00 92.31 185 SER A N 1
ATOM 1440 C CA . SER A 1 185 ? -4.747 -7.103 15.522 1.00 92.31 185 SER A CA 1
ATOM 1441 C C . SER A 1 185 ? -5.665 -6.263 14.631 1.00 92.31 185 SER A C 1
ATOM 1443 O O . SER A 1 185 ? -6.723 -5.842 15.092 1.00 92.31 185 SER A O 1
ATOM 1445 N N . LEU A 1 186 ? -5.328 -6.068 13.347 1.00 93.94 186 LEU A N 1
ATOM 1446 C CA . LEU A 1 186 ? -6.217 -5.373 12.401 1.00 93.94 186 LEU A CA 1
ATOM 1447 C C . LEU A 1 186 ? -7.498 -6.168 12.127 1.00 93.94 186 LEU A C 1
ATOM 1449 O O . LEU A 1 186 ? -8.566 -5.588 11.943 1.00 93.94 186 LEU A O 1
ATOM 1453 N N . THR A 1 187 ? -7.412 -7.498 12.119 1.00 91.94 187 THR A N 1
ATOM 1454 C CA . THR A 1 187 ? -8.584 -8.369 11.960 1.00 91.94 187 THR A CA 1
ATOM 1455 C C . THR A 1 187 ? -9.505 -8.299 13.179 1.00 91.94 187 THR A C 1
ATOM 1457 O O . THR A 1 187 ? -10.719 -8.186 13.011 1.00 91.94 187 THR A O 1
ATOM 1460 N N . THR A 1 188 ? -8.954 -8.313 14.396 1.00 93.75 188 THR A N 1
ATOM 1461 C CA . THR A 1 188 ? -9.727 -8.143 15.635 1.00 93.75 188 THR A CA 1
ATOM 1462 C C . THR A 1 188 ? -10.364 -6.759 15.695 1.00 93.75 188 THR A C 1
ATOM 1464 O O . THR A 1 188 ? -11.552 -6.654 15.993 1.00 93.75 188 THR A O 1
ATOM 1467 N N . PHE A 1 189 ? -9.613 -5.709 15.346 1.00 95.56 189 PHE A N 1
ATOM 1468 C CA . PHE A 1 189 ? -10.122 -4.339 15.269 1.00 95.56 189 PHE A CA 1
ATOM 1469 C C . PHE A 1 189 ? -11.344 -4.230 14.343 1.00 95.56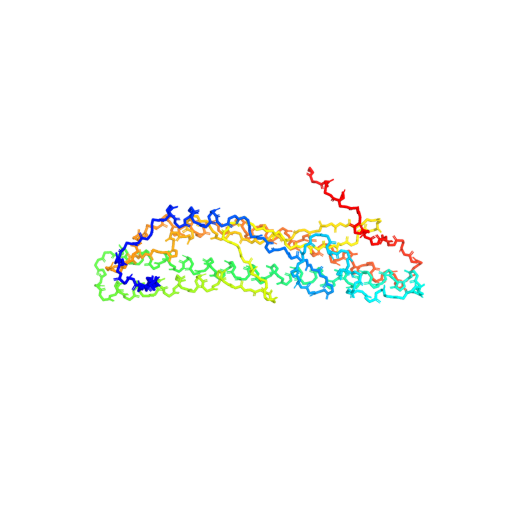 189 PHE A C 1
ATOM 1471 O O . PHE A 1 189 ? -12.367 -3.683 14.751 1.00 95.56 189 PHE A O 1
ATOM 1478 N N . ALA A 1 190 ? -11.284 -4.829 13.147 1.00 94.06 190 ALA A N 1
ATOM 1479 C CA . ALA A 1 190 ? -12.369 -4.798 12.159 1.00 94.06 190 ALA A CA 1
ATOM 1480 C C . ALA A 1 190 ? -13.692 -5.427 12.648 1.00 94.06 190 ALA A C 1
ATOM 1482 O O . ALA A 1 190 ? -14.756 -5.087 12.143 1.00 94.06 190 ALA A O 1
ATOM 1483 N N . HIS A 1 191 ? -13.648 -6.306 13.654 1.00 93.69 191 HIS A N 1
ATOM 1484 C CA . HIS A 1 191 ? -14.831 -6.977 14.218 1.00 93.69 191 HIS A CA 1
ATOM 1485 C C . HIS A 1 191 ? -15.135 -6.542 15.660 1.00 93.69 191 HIS A C 1
ATOM 1487 O O . HIS A 1 191 ? -15.924 -7.179 16.366 1.00 93.69 191 HIS A O 1
ATOM 1493 N N . GLY A 1 192 ? -14.468 -5.488 16.127 1.00 94.38 192 GLY A N 1
ATOM 1494 C CA . GLY A 1 192 ? -14.526 -5.047 17.507 1.00 94.38 192 GLY A CA 1
ATOM 1495 C C . GLY A 1 192 ? -15.478 -3.880 17.754 1.00 94.38 192 GLY A C 1
ATOM 1496 O O . GLY A 1 192 ? -15.837 -3.136 16.843 1.00 94.38 192 GLY A O 1
ATOM 1497 N N . LYS A 1 193 ? -15.863 -3.708 19.015 1.00 95.88 193 LYS A N 1
ATOM 1498 C CA . LYS A 1 193 ? -16.672 -2.611 19.553 1.00 95.88 193 LYS A CA 1
ATOM 1499 C C . LYS A 1 193 ? -16.078 -2.128 20.873 1.00 95.88 193 LYS A C 1
ATOM 1501 O O . LYS A 1 193 ? -15.314 -2.847 21.515 1.00 95.88 193 LYS A O 1
ATOM 1506 N N . ILE A 1 194 ? -16.449 -0.931 21.309 1.00 96.56 194 ILE A N 1
ATOM 1507 C CA . ILE A 1 194 ? -15.968 -0.346 22.571 1.00 96.56 194 ILE A CA 1
ATOM 1508 C C . ILE A 1 194 ? -17.086 -0.178 23.607 1.00 96.56 194 ILE A C 1
ATOM 1510 O O . ILE A 1 194 ? -16.801 -0.145 24.810 1.00 96.56 194 ILE A O 1
ATOM 1514 N N . TYR A 1 195 ? -18.345 -0.156 23.155 1.00 95.62 195 TYR A N 1
ATOM 1515 C CA . TYR A 1 195 ? -19.543 -0.040 23.983 1.00 95.62 195 TYR A CA 1
ATOM 1516 C C . TYR A 1 195 ? -20.788 -0.670 23.314 1.00 95.62 195 TYR A C 1
ATOM 1518 O O . TYR A 1 195 ? -20.818 -0.880 22.101 1.00 95.62 195 TYR A O 1
ATOM 1526 N N . GLY A 1 196 ? -21.822 -0.959 24.112 1.00 92.69 196 GLY A N 1
ATOM 1527 C CA . GLY A 1 196 ? -23.147 -1.396 23.658 1.00 92.69 196 GLY A CA 1
ATOM 1528 C C . GLY A 1 196 ? -23.293 -2.895 23.374 1.00 92.69 196 GLY A C 1
ATOM 1529 O O . GLY A 1 196 ? -22.333 -3.669 23.434 1.00 92.69 196 GLY A O 1
ATOM 1530 N N . ASP A 1 197 ? -24.512 -3.300 23.015 1.00 87.75 197 ASP A N 1
ATOM 1531 C CA . ASP A 1 197 ? -24.921 -4.712 22.892 1.00 87.75 197 ASP A CA 1
ATOM 1532 C C . ASP A 1 197 ? -24.802 -5.275 21.466 1.00 87.75 197 ASP A C 1
ATOM 1534 O O . ASP A 1 197 ? -25.161 -6.421 21.205 1.00 87.75 197 ASP A O 1
ATOM 1538 N N . GLN A 1 198 ? -24.255 -4.491 20.534 1.00 83.06 198 GLN A N 1
ATOM 1539 C CA . GLN A 1 198 ? -24.054 -4.900 19.139 1.00 83.06 198 GLN A CA 1
ATOM 1540 C C . GLN A 1 198 ? -23.156 -6.146 19.031 1.00 83.06 198 GLN A C 1
ATOM 1542 O O . GLN A 1 198 ? -22.326 -6.405 19.901 1.00 83.06 198 GLN A O 1
ATOM 1547 N N . THR A 1 199 ? -23.277 -6.927 17.961 1.00 84.56 199 THR A N 1
ATOM 1548 C CA . THR A 1 199 ? -22.413 -8.101 17.742 1.00 84.56 199 THR A CA 1
ATOM 1549 C C . THR A 1 199 ? -20.945 -7.698 17.578 1.00 84.56 199 THR A C 1
ATOM 1551 O O . THR A 1 199 ? -20.655 -6.696 16.929 1.00 84.56 199 THR A O 1
ATOM 1554 N N . GLY A 1 200 ? -20.015 -8.488 18.119 1.00 85.56 200 GLY A N 1
ATOM 1555 C CA . GLY A 1 200 ? -18.570 -8.245 18.004 1.00 85.56 200 GLY A CA 1
ATOM 1556 C C . GLY A 1 200 ? -17.828 -8.394 19.330 1.00 85.56 200 GLY A C 1
ATOM 1557 O O . GLY A 1 200 ? -18.436 -8.637 20.375 1.00 85.56 200 GLY A O 1
ATOM 1558 N N . PHE A 1 201 ? -16.505 -8.245 19.286 1.00 88.31 201 PHE A N 1
ATOM 1559 C CA . PHE A 1 201 ? -15.645 -8.350 20.469 1.00 88.31 201 PHE A CA 1
ATOM 1560 C C . PHE A 1 201 ? -15.500 -6.994 21.154 1.00 88.31 201 PHE A C 1
ATOM 1562 O O . PHE A 1 201 ? -15.298 -5.987 20.483 1.00 88.31 201 PHE A O 1
ATOM 1569 N N . PHE A 1 202 ? -15.560 -6.951 22.485 1.00 94.88 202 PHE A N 1
ATOM 1570 C CA . PHE A 1 202 ? -15.145 -5.745 23.197 1.00 94.88 202 PHE A CA 1
ATOM 1571 C C . PHE A 1 202 ? -13.632 -5.593 23.079 1.00 94.88 202 PHE A C 1
ATOM 1573 O O . PHE A 1 202 ? -12.886 -6.472 23.501 1.00 94.88 202 PHE A O 1
ATOM 1580 N N . LEU A 1 203 ? -13.196 -4.486 22.489 1.00 96.19 203 LEU A N 1
ATOM 1581 C CA . LEU A 1 203 ? -11.784 -4.185 22.328 1.00 96.19 203 LEU A CA 1
ATOM 1582 C C . LEU A 1 203 ? -11.221 -3.597 23.618 1.00 96.19 203 LEU A C 1
ATOM 1584 O O . LEU A 1 203 ? -11.821 -2.708 24.235 1.00 96.19 203 LEU A O 1
ATOM 1588 N N . ASP A 1 204 ? -10.038 -4.063 23.994 1.00 95.44 204 ASP A N 1
ATOM 1589 C CA . ASP A 1 204 ? -9.156 -3.364 24.918 1.00 95.44 204 ASP A CA 1
ATOM 1590 C C . ASP A 1 204 ? -8.279 -2.351 24.162 1.00 95.44 204 ASP A C 1
ATOM 1592 O O . ASP A 1 204 ? -8.216 -2.328 22.928 1.00 95.44 204 ASP A O 1
ATOM 1596 N N . LEU A 1 205 ? -7.631 -1.463 24.918 1.00 95.69 205 LEU A N 1
ATOM 1597 C CA . LEU A 1 205 ? -6.740 -0.460 24.340 1.00 95.69 205 LEU A CA 1
ATOM 1598 C C . LEU A 1 205 ? -5.534 -1.113 23.656 1.00 95.69 205 LEU A C 1
ATOM 1600 O O . LEU A 1 205 ? -5.132 -0.669 22.584 1.00 95.69 205 LEU A O 1
ATOM 1604 N N . GLU A 1 206 ? -5.006 -2.187 24.244 1.00 96.56 206 GLU A N 1
ATOM 1605 C CA . GLU A 1 206 ? -3.844 -2.911 23.730 1.00 96.56 206 GLU A CA 1
ATOM 1606 C C . GLU A 1 206 ? -4.090 -3.456 22.316 1.00 96.56 206 GLU A C 1
ATOM 1608 O O . GLU A 1 206 ? -3.230 -3.328 21.449 1.00 96.56 206 GLU A O 1
ATOM 1613 N N . THR A 1 207 ? -5.277 -3.993 22.024 1.00 95.88 207 THR A N 1
ATOM 1614 C CA . THR A 1 207 ? -5.624 -4.470 20.678 1.00 95.88 207 THR A CA 1
ATOM 1615 C C . THR A 1 207 ? -5.604 -3.337 19.651 1.00 95.88 207 THR A C 1
ATOM 1617 O O . THR A 1 207 ? -5.083 -3.521 18.547 1.00 95.88 207 THR A O 1
ATOM 1620 N N . ILE A 1 208 ? -6.135 -2.161 20.003 1.00 96.94 208 ILE A N 1
ATOM 1621 C CA . ILE A 1 208 ? -6.158 -0.988 19.114 1.00 96.94 208 ILE A CA 1
ATOM 1622 C C . ILE A 1 208 ? -4.731 -0.461 18.896 1.00 96.94 208 ILE A C 1
ATOM 1624 O O . ILE A 1 208 ? -4.330 -0.201 17.761 1.00 96.94 208 ILE A O 1
ATOM 1628 N N . GLU A 1 209 ? -3.934 -0.365 19.961 1.00 97.12 209 GLU A N 1
ATOM 1629 C CA . GLU A 1 209 ? -2.536 0.075 19.891 1.00 97.12 209 GLU A CA 1
ATOM 1630 C C . GLU A 1 209 ? -1.661 -0.918 19.111 1.00 97.12 209 GLU A C 1
ATOM 1632 O O . GLU A 1 209 ? -0.812 -0.505 18.322 1.00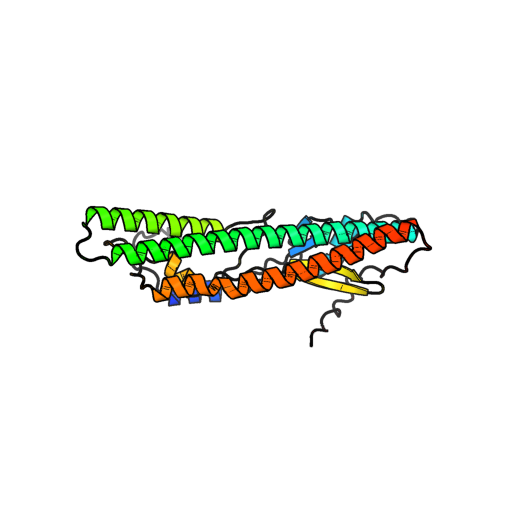 97.12 209 GLU A O 1
ATOM 1637 N N . ASN A 1 210 ? -1.912 -2.222 19.235 1.00 97.12 210 ASN A N 1
ATOM 1638 C CA . ASN A 1 210 ? -1.241 -3.250 18.444 1.00 97.12 210 ASN A CA 1
ATOM 1639 C C . ASN A 1 210 ? -1.638 -3.188 16.964 1.00 97.12 210 ASN A C 1
ATOM 1641 O O . ASN A 1 210 ? -0.781 -3.355 16.093 1.00 97.12 210 ASN A O 1
ATOM 1645 N N . ALA A 1 211 ? -2.912 -2.921 16.651 1.00 96.50 211 ALA A N 1
ATOM 1646 C CA . ALA A 1 211 ? -3.351 -2.689 15.276 1.00 96.50 211 ALA A CA 1
ATOM 1647 C C . ALA A 1 211 ? -2.623 -1.478 14.673 1.00 96.50 211 ALA A C 1
ATOM 1649 O O . ALA A 1 211 ? -2.076 -1.576 13.574 1.00 96.50 211 ALA A O 1
ATOM 1650 N N . HIS A 1 212 ? -2.515 -0.379 15.426 1.00 96.75 212 HIS A N 1
ATOM 1651 C CA . HIS A 1 212 ? -1.770 0.814 15.017 1.00 96.75 212 HIS A CA 1
ATOM 1652 C C . HIS A 1 212 ? -0.272 0.538 14.837 1.00 96.75 212 HIS A C 1
ATOM 1654 O O . HIS A 1 212 ? 0.313 0.862 13.802 1.00 96.75 212 HIS A O 1
ATOM 1660 N N . GLY A 1 213 ? 0.345 -0.138 15.807 1.00 96.25 213 GLY A N 1
ATOM 1661 C CA . GLY A 1 213 ? 1.752 -0.530 15.778 1.00 96.25 213 GLY A CA 1
ATOM 1662 C C . GLY A 1 213 ? 2.102 -1.443 14.602 1.00 96.25 213 GLY A C 1
ATOM 1663 O O . GLY A 1 213 ? 3.209 -1.347 14.064 1.00 96.25 213 GLY A O 1
ATOM 1664 N N . SER A 1 214 ? 1.152 -2.266 14.144 1.00 95.19 214 SER A N 1
ATOM 1665 C CA . SER A 1 214 ? 1.350 -3.180 13.014 1.00 95.19 214 SER A CA 1
ATOM 1666 C C . SER A 1 214 ? 1.646 -2.469 11.685 1.00 95.19 214 SER A C 1
ATOM 1668 O O . SER A 1 214 ? 2.286 -3.053 10.813 1.00 95.19 214 SER A O 1
ATOM 1670 N N . LEU A 1 215 ? 1.295 -1.183 11.558 1.00 96.19 215 LEU A N 1
ATOM 1671 C CA . LEU A 1 215 ? 1.531 -0.382 10.351 1.00 96.19 215 LEU A CA 1
ATOM 1672 C C . LEU A 1 215 ? 2.974 0.134 10.216 1.00 96.19 215 LEU A C 1
ATOM 1674 O O . LEU A 1 215 ? 3.390 0.530 9.126 1.00 96.19 215 LEU A O 1
ATOM 1678 N N . ARG A 1 216 ? 3.770 0.121 11.296 1.00 94.81 216 ARG A N 1
ATOM 1679 C CA . ARG A 1 216 ? 5.125 0.713 11.311 1.00 94.81 216 ARG A CA 1
ATOM 1680 C C . ARG A 1 216 ? 6.084 0.044 10.330 1.00 94.81 216 ARG A C 1
ATOM 1682 O O . ARG A 1 216 ? 6.860 0.724 9.656 1.00 94.81 216 ARG A O 1
ATOM 1689 N N . LYS A 1 217 ? 6.046 -1.289 10.265 1.00 93.00 217 LYS A N 1
ATOM 1690 C CA . LYS A 1 217 ? 6.899 -2.078 9.368 1.00 93.00 217 LYS A CA 1
ATOM 1691 C C . LYS A 1 217 ? 6.508 -1.869 7.893 1.00 93.00 217 LYS A C 1
ATOM 1693 O O . LYS A 1 217 ? 7.401 -1.499 7.135 1.00 93.00 217 LYS A O 1
ATOM 1698 N N . PRO A 1 218 ? 5.227 -2.005 7.492 1.00 93.31 218 PRO A N 1
ATOM 1699 C CA . PRO A 1 218 ? 4.746 -1.619 6.161 1.00 93.31 218 PRO A CA 1
ATOM 1700 C C . PRO A 1 218 ? 5.214 -0.229 5.703 1.00 93.31 218 PRO A C 1
ATOM 1702 O O . PRO A 1 218 ? 5.857 -0.103 4.664 1.00 93.31 218 PRO A O 1
ATOM 1705 N N . LEU A 1 219 ? 4.997 0.803 6.527 1.00 94.81 219 LEU A N 1
ATOM 1706 C CA . LEU A 1 219 ? 5.406 2.178 6.210 1.00 94.81 219 LEU A CA 1
ATOM 1707 C C . LEU A 1 219 ? 6.918 2.300 5.983 1.00 94.81 219 LEU A C 1
ATOM 1709 O O . LEU A 1 219 ? 7.367 2.937 5.032 1.00 94.81 219 LEU A O 1
ATOM 1713 N N . SER A 1 220 ? 7.713 1.668 6.846 1.00 94.69 220 SER A N 1
ATOM 1714 C CA . SER A 1 220 ? 9.174 1.706 6.750 1.00 94.69 220 SER A CA 1
ATOM 1715 C C . SER A 1 220 ? 9.677 0.983 5.496 1.00 94.69 220 SER A C 1
ATOM 1717 O O . SER A 1 220 ? 10.554 1.495 4.799 1.00 94.69 220 SER A O 1
ATOM 1719 N N . ASN A 1 221 ? 9.087 -0.171 5.169 1.00 93.19 221 ASN A N 1
ATOM 1720 C CA . ASN A 1 221 ? 9.391 -0.924 3.954 1.00 93.19 221 ASN A CA 1
ATOM 1721 C C . ASN A 1 221 ? 9.100 -0.103 2.694 1.00 93.19 221 ASN A C 1
ATOM 1723 O O . ASN A 1 221 ? 9.937 -0.052 1.794 1.00 93.19 221 ASN A O 1
ATOM 1727 N N . ASN A 1 222 ? 7.965 0.592 2.648 1.00 95.44 222 ASN A N 1
ATOM 1728 C CA . ASN A 1 222 ? 7.617 1.444 1.515 1.00 95.44 222 ASN A CA 1
ATOM 1729 C C . ASN A 1 222 ? 8.577 2.617 1.344 1.00 95.44 222 ASN A C 1
ATOM 1731 O O . ASN A 1 222 ? 8.955 2.937 0.221 1.00 95.44 222 ASN A O 1
ATOM 1735 N N . ILE A 1 223 ? 9.009 3.248 2.441 1.00 95.56 223 ILE A N 1
ATOM 1736 C CA . ILE A 1 223 ? 10.004 4.329 2.391 1.00 95.56 223 ILE A CA 1
ATOM 1737 C C . ILE A 1 223 ? 11.318 3.826 1.782 1.00 95.56 223 ILE A C 1
ATOM 1739 O O . ILE A 1 223 ? 11.929 4.524 0.972 1.00 95.56 223 ILE A O 1
ATOM 1743 N N . MET A 1 224 ? 11.766 2.624 2.156 1.00 95.50 224 MET A N 1
ATOM 1744 C CA . MET A 1 224 ? 12.985 2.032 1.596 1.00 95.50 224 MET A CA 1
ATOM 1745 C C . MET A 1 224 ? 12.834 1.728 0.101 1.00 95.50 224 MET A C 1
ATOM 1747 O O . MET A 1 224 ? 13.709 2.096 -0.683 1.00 95.50 224 MET A O 1
ATOM 1751 N N . GLN A 1 225 ? 11.711 1.129 -0.302 1.00 95.56 225 GLN A N 1
ATOM 1752 C CA . GLN A 1 225 ? 11.424 0.837 -1.709 1.00 95.56 225 GLN A CA 1
ATOM 1753 C C . GLN A 1 225 ? 11.319 2.120 -2.547 1.00 95.56 225 GLN A C 1
ATOM 1755 O O . GLN A 1 225 ? 11.922 2.199 -3.612 1.00 95.56 225 GLN A O 1
ATOM 1760 N N . LEU A 1 226 ? 10.658 3.169 -2.043 1.00 96.56 226 LEU A N 1
ATOM 1761 C CA . LEU A 1 226 ? 10.598 4.476 -2.709 1.00 96.56 226 LEU A CA 1
ATOM 1762 C C . LEU A 1 226 ? 11.990 5.068 -2.935 1.00 96.56 226 LEU A C 1
ATOM 1764 O O . LEU A 1 226 ? 12.296 5.513 -4.039 1.00 96.56 226 LEU A O 1
ATOM 1768 N N . LYS A 1 227 ? 12.857 5.051 -1.914 1.00 96.56 227 LYS A N 1
ATOM 1769 C CA . LYS A 1 227 ? 14.239 5.543 -2.044 1.00 96.56 227 LYS A CA 1
ATOM 1770 C C . LYS A 1 227 ? 15.012 4.788 -3.125 1.00 96.56 227 LYS A C 1
ATOM 1772 O O . LYS A 1 227 ? 15.723 5.420 -3.906 1.00 96.56 227 LYS A O 1
ATOM 1777 N N . LEU A 1 228 ? 14.851 3.465 -3.190 1.00 95.12 228 LEU A N 1
ATOM 1778 C CA . LEU A 1 228 ? 15.455 2.640 -4.235 1.00 95.12 228 LEU A CA 1
ATOM 1779 C C . LEU A 1 228 ? 14.937 3.040 -5.624 1.00 95.12 228 LEU A C 1
ATOM 1781 O O . LEU A 1 228 ? 15.743 3.336 -6.503 1.00 95.12 228 LEU A O 1
ATOM 1785 N N . LEU A 1 229 ? 13.616 3.128 -5.811 1.00 96.00 229 LEU A N 1
ATOM 1786 C CA . LEU A 1 229 ? 13.028 3.502 -7.102 1.00 96.00 229 LEU A CA 1
ATOM 1787 C C . LEU A 1 229 ? 13.444 4.907 -7.549 1.00 96.00 229 LEU A C 1
ATOM 1789 O O . LEU A 1 229 ? 13.772 5.097 -8.717 1.00 96.00 229 LEU A O 1
ATOM 1793 N N . HIS A 1 230 ? 13.491 5.880 -6.635 1.00 97.44 230 HIS A N 1
ATOM 1794 C CA . HIS A 1 230 ? 13.992 7.222 -6.939 1.00 97.44 230 HIS A CA 1
ATOM 1795 C C . HIS A 1 230 ? 15.472 7.212 -7.334 1.00 97.44 230 HIS A C 1
ATOM 1797 O O . HIS A 1 230 ? 15.856 7.919 -8.262 1.00 97.44 230 HIS A O 1
ATOM 1803 N N . SER A 1 231 ? 16.303 6.400 -6.673 1.00 95.12 231 SER A N 1
ATOM 1804 C CA . SER A 1 231 ? 17.712 6.240 -7.047 1.00 95.12 231 SER A CA 1
ATOM 1805 C C . SER A 1 231 ? 17.857 5.653 -8.456 1.00 95.12 231 SER A C 1
ATOM 1807 O O . SER A 1 231 ? 18.577 6.216 -9.284 1.00 95.12 231 SER A O 1
ATOM 1809 N N . CYS A 1 232 ? 17.109 4.588 -8.764 1.00 94.56 232 CYS A N 1
ATOM 1810 C CA . CYS A 1 232 ? 17.050 3.991 -10.099 1.00 94.56 232 CYS A CA 1
ATOM 1811 C C . CYS A 1 232 ? 16.566 4.995 -11.156 1.00 94.56 232 CYS A C 1
ATOM 1813 O O . CYS A 1 232 ? 17.143 5.070 -12.241 1.00 94.56 232 CYS A O 1
ATOM 1815 N N . LEU A 1 233 ? 15.543 5.794 -10.835 1.00 95.75 233 LEU A N 1
ATOM 1816 C CA . LEU A 1 233 ? 14.974 6.799 -11.735 1.00 95.75 233 LEU A CA 1
ATOM 1817 C C . LEU A 1 233 ? 15.992 7.887 -12.068 1.00 95.75 233 LEU A C 1
ATOM 1819 O O . LEU A 1 233 ? 16.197 8.188 -13.240 1.00 95.75 233 LEU A O 1
ATOM 1823 N N . SER A 1 234 ? 16.686 8.425 -11.064 1.00 94.88 234 SER A N 1
ATOM 1824 C CA . SER A 1 234 ? 17.769 9.392 -11.279 1.00 94.88 234 SER A CA 1
ATOM 1825 C C . SER A 1 234 ? 18.877 8.818 -12.169 1.00 94.88 234 SER A C 1
ATOM 1827 O O . SER A 1 234 ? 19.411 9.516 -13.027 1.00 94.88 234 SER A O 1
ATOM 1829 N N . GLY A 1 235 ? 19.197 7.528 -12.014 1.00 92.25 235 GLY A N 1
ATOM 1830 C CA . GLY A 1 235 ? 20.162 6.833 -12.869 1.00 92.25 235 GLY A CA 1
ATOM 1831 C C . GLY A 1 235 ? 19.694 6.623 -14.315 1.00 92.25 235 GLY A C 1
ATOM 1832 O O . GLY A 1 235 ? 20.526 6.570 -15.220 1.00 92.25 235 GLY A O 1
ATOM 1833 N N . VAL A 1 236 ? 18.388 6.490 -14.558 1.00 92.88 236 VAL A N 1
ATOM 1834 C CA . VAL A 1 236 ? 17.809 6.430 -15.915 1.00 92.88 236 VAL A CA 1
ATOM 1835 C C . VAL A 1 236 ? 17.802 7.810 -16.552 1.00 92.88 236 VAL A C 1
ATOM 1837 O O . VAL A 1 236 ? 18.324 7.949 -17.651 1.00 92.88 236 VAL A O 1
ATOM 1840 N N . LYS A 1 237 ? 17.324 8.834 -15.837 1.00 93.38 237 LYS A N 1
ATOM 1841 C CA . LYS A 1 237 ? 17.290 10.220 -16.325 1.00 93.38 237 LYS A CA 1
ATOM 1842 C C . LYS A 1 237 ? 18.662 10.721 -16.748 1.00 93.38 237 LYS A C 1
ATOM 1844 O O . LYS A 1 237 ? 18.827 11.178 -17.868 1.00 93.38 237 LYS A O 1
ATOM 1849 N N . ARG A 1 238 ? 19.679 10.497 -15.912 1.00 91.38 238 ARG A N 1
ATOM 1850 C CA . ARG A 1 238 ? 21.061 10.858 -16.251 1.00 91.38 238 ARG A CA 1
ATOM 1851 C C . ARG A 1 238 ? 21.577 10.141 -17.504 1.00 91.38 238 ARG A C 1
ATOM 1853 O O . ARG A 1 238 ? 22.420 10.676 -18.211 1.00 91.38 238 ARG A O 1
ATOM 1860 N N . ARG A 1 239 ? 21.140 8.903 -17.760 1.00 88.69 239 ARG A N 1
ATOM 1861 C CA . ARG A 1 239 ? 21.524 8.175 -18.980 1.00 88.69 239 ARG A CA 1
ATOM 1862 C C . ARG A 1 239 ? 20.793 8.708 -20.205 1.00 88.69 239 ARG A C 1
ATOM 1864 O O . ARG A 1 239 ? 21.446 8.853 -21.223 1.00 88.69 239 ARG A O 1
ATOM 1871 N N . LEU A 1 240 ? 19.507 9.034 -20.085 1.00 88.62 240 LEU A N 1
ATOM 1872 C CA . LEU A 1 240 ? 18.747 9.696 -21.149 1.00 88.62 240 LEU A CA 1
ATOM 1873 C C . LEU A 1 240 ? 19.384 11.033 -21.540 1.00 88.62 240 LEU A C 1
ATOM 1875 O O . LEU A 1 240 ? 19.575 11.277 -22.721 1.00 88.62 240 LEU A O 1
ATOM 1879 N N . GLU A 1 241 ? 19.784 11.843 -20.556 1.00 87.94 241 GLU A N 1
ATOM 1880 C CA . GLU A 1 241 ? 20.476 13.122 -20.781 1.00 87.94 241 GLU A CA 1
ATOM 1881 C C . GLU A 1 241 ? 21.830 12.938 -21.498 1.00 87.94 241 GLU A C 1
ATOM 1883 O O . GLU A 1 241 ? 22.167 13.710 -22.387 1.00 87.94 241 GLU A O 1
ATOM 1888 N N . ASN A 1 242 ? 22.601 11.898 -21.154 1.00 81.06 242 ASN A N 1
ATOM 1889 C CA . ASN A 1 242 ? 23.931 11.659 -21.737 1.00 81.06 242 ASN A CA 1
ATOM 1890 C C . ASN A 1 242 ? 23.914 10.924 -23.094 1.00 81.06 242 ASN A C 1
ATOM 1892 O O . ASN A 1 242 ? 24.874 11.054 -23.859 1.00 81.06 242 ASN A O 1
ATOM 1896 N N . ASP A 1 243 ? 22.884 10.117 -23.382 1.00 67.81 243 ASP A N 1
ATOM 1897 C CA . ASP A 1 243 ? 22.714 9.444 -24.685 1.00 67.81 243 ASP A CA 1
ATOM 1898 C C . ASP A 1 243 ? 22.440 10.473 -25.803 1.00 67.81 243 ASP A C 1
ATOM 1900 O O . ASP A 1 243 ? 22.687 10.181 -26.970 1.00 67.81 243 ASP A O 1
ATOM 1904 N N . GLU A 1 244 ? 22.006 11.698 -25.470 1.00 59.47 244 GLU A N 1
ATOM 1905 C CA . GLU A 1 244 ? 21.919 12.808 -26.434 1.00 59.47 244 GLU A CA 1
ATOM 1906 C C . GLU A 1 244 ? 23.299 13.392 -26.810 1.00 59.47 244 GLU A C 1
ATOM 1908 O O . GLU A 1 244 ? 23.431 14.019 -27.862 1.00 59.47 244 GLU A O 1
ATOM 1913 N N . GLU A 1 245 ? 24.343 13.160 -26.001 1.00 53.62 245 GLU A N 1
ATOM 1914 C CA . GLU A 1 245 ? 25.669 13.785 -26.155 1.00 53.62 245 GLU A CA 1
ATOM 1915 C C . GLU A 1 245 ? 26.798 12.814 -26.569 1.00 53.62 245 GLU A C 1
ATOM 1917 O O . GLU A 1 245 ? 27.890 13.264 -26.925 1.00 53.62 245 GLU A O 1
ATOM 1922 N N . SER A 1 246 ? 26.597 11.488 -26.533 1.00 46.28 246 SER A N 1
ATOM 1923 C CA . SER A 1 246 ? 27.692 10.517 -26.724 1.00 46.28 246 SER A CA 1
ATOM 1924 C C . SER A 1 246 ? 27.288 9.194 -27.392 1.00 46.28 246 SER A C 1
ATOM 1926 O O . SER A 1 246 ? 26.123 8.819 -27.412 1.00 46.28 246 SER A O 1
ATOM 1928 N N . SER A 1 247 ? 28.276 8.491 -27.975 1.00 51.12 247 SER A N 1
ATOM 1929 C CA . SER A 1 247 ? 28.113 7.205 -28.677 1.00 51.12 247 SER A CA 1
ATOM 1930 C C . SER A 1 247 ? 27.289 6.189 -27.870 1.00 51.12 247 SER A C 1
ATOM 1932 O O . SER A 1 247 ? 27.506 6.079 -26.660 1.00 51.12 247 SER A O 1
ATOM 1934 N N . PRO A 1 248 ? 26.423 5.388 -28.522 1.00 55.94 248 PRO A N 1
ATOM 1935 C CA . PRO A 1 248 ? 25.390 4.610 -27.846 1.00 55.94 248 PRO A CA 1
ATOM 1936 C C . PRO A 1 248 ? 25.985 3.678 -26.790 1.00 55.94 248 PRO A C 1
ATOM 1938 O O . PRO A 1 248 ? 26.799 2.795 -27.091 1.00 55.94 248 PRO A O 1
ATOM 1941 N N . SER A 1 249 ? 25.569 3.869 -25.534 1.00 56.44 249 SER A N 1
ATOM 1942 C CA . SER A 1 249 ? 25.862 2.914 -24.468 1.00 56.44 249 SER A CA 1
ATOM 1943 C C . SER A 1 249 ? 25.310 1.544 -24.859 1.00 56.44 249 SER A C 1
ATOM 1945 O O . SER A 1 249 ? 24.148 1.418 -25.234 1.00 56.44 249 SER A O 1
ATOM 1947 N N . GLN A 1 250 ? 26.131 0.493 -24.757 1.00 63.28 250 GLN A N 1
ATOM 1948 C CA . GLN A 1 250 ? 25.674 -0.886 -24.957 1.00 63.28 250 GLN A CA 1
ATOM 1949 C C . GLN A 1 250 ? 24.629 -1.241 -23.892 1.00 63.28 250 GLN A C 1
ATOM 1951 O O . GLN A 1 250 ? 24.978 -1.646 -22.783 1.00 63.28 250 GLN A O 1
ATOM 1956 N N . MET A 1 251 ? 23.354 -1.063 -24.229 1.00 70.19 251 MET A N 1
ATOM 1957 C CA . MET A 1 251 ? 22.225 -1.466 -23.399 1.00 70.19 251 MET A CA 1
ATOM 1958 C C . MET A 1 251 ? 22.057 -2.990 -23.418 1.00 70.19 251 MET A C 1
ATOM 1960 O O . MET A 1 251 ? 22.375 -3.638 -24.422 1.00 70.19 251 MET A O 1
ATOM 1964 N N . PRO A 1 252 ? 21.561 -3.591 -22.322 1.00 68.12 252 PRO A N 1
ATOM 1965 C CA . PRO A 1 252 ? 21.384 -5.031 -22.254 1.00 68.12 252 PRO A CA 1
ATOM 1966 C C . PRO A 1 252 ? 20.324 -5.493 -23.254 1.00 68.12 252 PRO A C 1
ATOM 1968 O O . PRO A 1 252 ? 19.233 -4.926 -23.340 1.00 68.12 252 PRO A O 1
ATOM 1971 N N . THR A 1 253 ? 20.611 -6.581 -23.967 1.00 67.12 253 THR A N 1
ATOM 1972 C CA . THR A 1 253 ? 19.592 -7.307 -24.732 1.00 67.12 253 THR A CA 1
ATOM 1973 C C . THR A 1 253 ? 18.475 -7.764 -23.805 1.00 67.12 253 THR A C 1
ATOM 1975 O O . THR A 1 253 ? 18.738 -8.174 -22.672 1.00 67.12 253 THR A O 1
ATOM 1978 N N . LEU A 1 254 ? 17.233 -7.676 -24.282 1.00 64.06 254 LEU A N 1
ATOM 1979 C CA . LEU A 1 254 ? 16.054 -8.070 -23.516 1.00 64.06 254 LEU A CA 1
ATOM 1980 C C . LEU A 1 254 ? 16.183 -9.513 -23.009 1.00 64.06 254 LEU A C 1
ATOM 1982 O O . LEU A 1 254 ? 16.745 -10.364 -23.709 1.00 64.06 254 LEU A O 1
ATOM 1986 N N . PRO A 1 255 ? 15.707 -9.798 -21.785 1.00 57.66 255 PRO A N 1
ATOM 1987 C CA . PRO A 1 255 ? 15.770 -11.138 -21.239 1.00 57.66 255 PRO A CA 1
ATOM 1988 C C . PRO A 1 255 ? 14.887 -12.053 -22.091 1.00 57.66 255 PRO A C 1
ATOM 1990 O O . PRO A 1 255 ? 13.665 -11.927 -22.106 1.00 57.66 255 PRO A O 1
ATOM 1993 N N . SER A 1 256 ? 15.507 -12.991 -22.810 1.00 50.19 256 SER A N 1
ATOM 1994 C CA . SER A 1 256 ? 14.760 -13.975 -23.590 1.00 50.19 256 SER A CA 1
ATOM 1995 C C . SER A 1 256 ? 13.890 -14.830 -22.659 1.00 50.19 256 SER A C 1
ATOM 1997 O O . SER A 1 256 ? 14.370 -15.308 -21.628 1.00 50.19 256 SER A O 1
ATOM 1999 N N . SER A 1 257 ? 12.631 -15.074 -23.044 1.00 45.72 257 SER A N 1
ATOM 2000 C CA . SER A 1 257 ? 11.623 -15.847 -22.281 1.00 45.72 257 SER A CA 1
ATOM 2001 C C . SER A 1 257 ? 12.093 -17.260 -21.852 1.00 45.72 257 SER A C 1
ATOM 2003 O O . SER A 1 257 ? 11.484 -17.902 -21.001 1.00 45.72 257 SER A O 1
ATOM 2005 N N . ARG A 1 258 ? 13.227 -17.749 -22.382 1.00 39.47 258 ARG A N 1
ATOM 2006 C CA . ARG A 1 258 ? 13.825 -19.060 -22.072 1.00 39.47 258 ARG A CA 1
ATOM 2007 C C . ARG A 1 258 ? 14.810 -19.081 -20.897 1.00 39.47 258 ARG A C 1
ATOM 2009 O O . ARG A 1 258 ? 15.196 -20.167 -20.475 1.00 39.47 258 ARG A O 1
ATOM 2016 N N . THR A 1 259 ? 15.222 -17.939 -20.351 1.00 40.47 259 THR A N 1
ATOM 2017 C CA . THR A 1 259 ? 16.214 -17.880 -19.259 1.00 40.47 259 THR A CA 1
ATOM 2018 C C . THR A 1 259 ? 15.594 -17.376 -17.959 1.00 40.47 259 THR A C 1
ATOM 2020 O O . THR A 1 259 ? 15.876 -16.279 -17.494 1.00 40.47 259 THR A O 1
ATOM 2023 N N . THR A 1 260 ? 14.783 -18.215 -17.316 1.00 41.59 260 THR A N 1
ATOM 2024 C CA . THR A 1 260 ? 14.227 -17.997 -15.966 1.00 41.59 260 THR A CA 1
ATOM 2025 C C . THR A 1 260 ? 15.245 -18.194 -14.828 1.00 41.59 260 THR A C 1
ATOM 2027 O O . THR A 1 260 ? 14.862 -18.477 -13.697 1.00 41.59 260 THR A O 1
ATOM 2030 N N . ASN A 1 261 ? 16.545 -18.022 -15.088 1.00 37.66 261 ASN A N 1
ATOM 2031 C CA . ASN A 1 261 ? 17.606 -18.176 -14.083 1.00 37.66 261 ASN A CA 1
ATOM 2032 C C . ASN A 1 261 ? 18.156 -16.832 -13.570 1.00 37.66 261 ASN A C 1
ATOM 2034 O O . ASN A 1 261 ? 19.310 -16.756 -13.165 1.00 37.66 261 ASN A O 1
ATOM 2038 N N . LEU A 1 262 ? 17.341 -15.771 -13.550 1.00 41.72 262 LEU A N 1
ATOM 2039 C CA . LEU A 1 262 ? 17.708 -14.477 -12.944 1.00 41.72 262 LEU A CA 1
ATOM 2040 C C . LEU A 1 262 ? 17.329 -14.366 -11.454 1.00 41.72 262 LEU A C 1
ATOM 2042 O O . LEU A 1 262 ? 17.350 -13.282 -10.880 1.00 41.72 262 LEU A O 1
ATOM 2046 N N . PHE A 1 263 ? 17.016 -15.484 -10.792 1.00 45.22 263 PHE A N 1
ATOM 2047 C CA . PHE A 1 263 ? 16.793 -15.516 -9.347 1.00 45.22 263 PHE A CA 1
ATOM 2048 C C . PHE A 1 263 ? 18.026 -16.043 -8.620 1.00 45.22 263 PHE A C 1
ATOM 2050 O O . PHE A 1 263 ? 18.128 -17.240 -8.363 1.00 45.22 263 PHE A O 1
ATOM 2057 N N . ARG A 1 264 ? 18.943 -15.134 -8.279 1.00 40.19 264 ARG A N 1
ATOM 2058 C CA . ARG A 1 264 ? 19.692 -15.102 -7.008 1.00 40.19 264 ARG A CA 1
ATOM 2059 C C . ARG A 1 264 ? 20.793 -14.055 -7.104 1.00 40.19 264 ARG A C 1
ATOM 2061 O O . ARG A 1 264 ? 21.832 -14.338 -7.679 1.00 40.19 264 ARG A O 1
ATOM 2068 N N . THR A 1 265 ? 20.587 -12.936 -6.424 1.00 30.20 265 THR A N 1
ATOM 2069 C CA . THR A 1 265 ? 21.611 -12.314 -5.571 1.00 30.20 265 THR A CA 1
ATOM 2070 C C . THR A 1 265 ? 20.936 -11.289 -4.662 1.00 30.20 265 THR A C 1
ATOM 2072 O O . THR A 1 265 ? 20.822 -10.115 -4.986 1.00 30.20 265 THR A O 1
ATOM 2075 N N . LEU A 1 266 ? 20.493 -11.757 -3.497 1.00 30.56 266 LEU A N 1
ATOM 2076 C CA . LEU A 1 266 ? 20.505 -10.963 -2.273 1.00 30.56 266 LEU A CA 1
ATOM 2077 C C . LEU A 1 266 ? 21.105 -11.868 -1.193 1.00 30.56 266 LEU A C 1
ATOM 2079 O O . LEU A 1 266 ? 20.452 -12.810 -0.745 1.00 30.56 266 LEU A O 1
ATOM 2083 N N . ASN A 1 267 ? 22.373 -11.615 -0.874 1.00 28.78 267 ASN A N 1
ATOM 2084 C CA . ASN A 1 267 ? 22.906 -11.754 0.478 1.00 28.78 267 ASN A CA 1
ATOM 2085 C C . ASN A 1 267 ? 23.055 -10.335 1.020 1.00 28.78 267 ASN A C 1
ATOM 2087 O O . ASN A 1 267 ? 23.521 -9.483 0.226 1.00 28.78 267 ASN A O 1
#